Protein AF-A0A484ARV7-F1 (afdb_monomer)

Radius of gyration: 20.06 Å; Cα contacts (8 Å, |Δi|>4): 226; chains: 1; bounding box: 58×48×50 Å

pLDDT: mean 77.11, std 15.57, range [34.31, 97.0]

Organism: Drosophila navojoa (NCBI:txid7232)

Structure (mmCIF, N/CA/C/O backbone):
data_AF-A0A484ARV7-F1
#
_entry.id   AF-A0A484ARV7-F1
#
loop_
_atom_site.group_PDB
_atom_site.id
_atom_site.type_symbol
_atom_site.label_atom_id
_atom_site.label_alt_id
_atom_site.label_comp_id
_atom_site.label_asym_id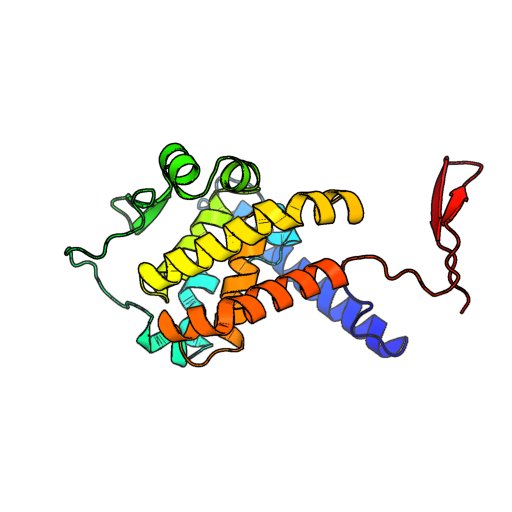
_atom_site.label_entity_id
_atom_site.label_seq_id
_atom_site.pdbx_PDB_ins_code
_atom_site.Cartn_x
_atom_site.Cartn_y
_atom_site.Cartn_z
_atom_site.occupancy
_atom_site.B_iso_or_equiv
_atom_site.auth_seq_id
_atom_site.auth_comp_id
_atom_site.auth_asym_id
_atom_site.auth_atom_id
_atom_site.pdbx_PDB_model_num
ATOM 1 N N . MET A 1 1 ? 8.409 -10.605 -11.005 1.00 37.97 1 MET A N 1
ATOM 2 C CA . MET A 1 1 ? 8.752 -12.048 -10.953 1.00 37.97 1 MET A CA 1
ATOM 3 C C . MET A 1 1 ? 9.536 -12.322 -9.673 1.00 37.97 1 MET A C 1
ATOM 5 O O . MET A 1 1 ? 10.511 -11.624 -9.448 1.00 37.97 1 MET A O 1
ATOM 9 N N . ARG A 1 2 ? 9.114 -13.257 -8.808 1.00 48.69 2 ARG A N 1
ATOM 10 C CA . ARG A 1 2 ? 9.789 -13.541 -7.522 1.00 48.69 2 ARG A CA 1
ATOM 11 C C . ARG A 1 2 ? 9.708 -15.024 -7.166 1.00 48.69 2 ARG A C 1
ATOM 13 O O . ARG A 1 2 ? 8.660 -15.509 -6.757 1.00 48.69 2 ARG A O 1
ATOM 20 N N . ILE A 1 3 ? 10.816 -15.727 -7.360 1.00 47.88 3 ILE A N 1
ATOM 21 C CA . ILE A 1 3 ? 10.940 -17.183 -7.155 1.00 47.88 3 ILE A CA 1
ATOM 22 C C . ILE A 1 3 ? 12.235 -17.494 -6.389 1.00 47.88 3 ILE A C 1
ATOM 24 O O . ILE A 1 3 ? 12.299 -18.462 -5.638 1.00 47.88 3 ILE A O 1
ATOM 28 N N . ALA A 1 4 ? 13.227 -16.605 -6.497 1.00 46.78 4 ALA A N 1
ATOM 29 C CA . ALA A 1 4 ? 14.557 -16.775 -5.932 1.00 46.78 4 ALA A CA 1
ATOM 30 C C . ALA A 1 4 ? 14.589 -16.833 -4.393 1.00 46.78 4 ALA A C 1
ATOM 32 O O . ALA A 1 4 ? 15.364 -17.601 -3.843 1.00 46.78 4 ALA A O 1
ATOM 33 N N . SER A 1 5 ? 13.711 -16.122 -3.672 1.00 48.81 5 SER A N 1
ATOM 34 C CA . SER A 1 5 ? 13.789 -16.063 -2.199 1.00 48.81 5 SER A CA 1
ATOM 35 C C . SER A 1 5 ? 13.291 -17.315 -1.461 1.00 48.81 5 SER A C 1
ATOM 37 O O . SER A 1 5 ? 13.345 -17.359 -0.236 1.00 48.81 5 SER A O 1
ATOM 39 N N . ARG A 1 6 ? 12.775 -18.329 -2.174 1.00 47.88 6 ARG A N 1
ATOM 40 C CA . ARG A 1 6 ? 12.249 -19.578 -1.581 1.00 47.88 6 ARG A CA 1
ATOM 41 C C . ARG A 1 6 ? 12.904 -20.852 -2.114 1.00 47.88 6 ARG A C 1
ATOM 43 O O . ARG A 1 6 ? 12.490 -21.945 -1.732 1.00 47.88 6 ARG A O 1
ATOM 50 N N . ALA A 1 7 ? 13.871 -20.729 -3.015 1.00 48.00 7 ALA A N 1
ATOM 51 C CA . ALA A 1 7 ? 14.441 -21.862 -3.720 1.00 48.00 7 ALA A CA 1
ATOM 52 C C . ALA A 1 7 ? 15.852 -22.160 -3.211 1.00 48.00 7 ALA A C 1
ATOM 54 O O . ALA A 1 7 ? 16.810 -21.517 -3.618 1.00 48.00 7 ALA A O 1
ATOM 55 N N . THR A 1 8 ? 15.974 -23.149 -2.330 1.00 55.53 8 THR A N 1
ATOM 56 C CA . THR A 1 8 ? 17.268 -23.663 -1.853 1.00 55.53 8 THR A CA 1
ATOM 57 C C . THR A 1 8 ? 17.805 -24.802 -2.732 1.00 55.53 8 THR A C 1
ATOM 59 O O . THR A 1 8 ? 18.940 -25.226 -2.561 1.00 55.53 8 THR A O 1
ATOM 62 N N . ASN A 1 9 ? 17.008 -25.305 -3.691 1.00 64.81 9 ASN A N 1
ATOM 63 C CA . ASN A 1 9 ? 17.401 -26.320 -4.681 1.00 64.81 9 ASN A CA 1
ATOM 64 C C . ASN A 1 9 ? 16.492 -26.310 -5.938 1.00 64.81 9 ASN A C 1
ATOM 66 O O . ASN A 1 9 ? 15.409 -25.721 -5.949 1.00 64.81 9 ASN A O 1
ATOM 70 N N . GLY A 1 10 ? 16.884 -27.010 -7.010 1.00 64.19 10 GLY A N 1
ATOM 71 C CA . GLY A 1 10 ? 16.139 -27.018 -8.284 1.00 64.19 10 GLY A CA 1
ATOM 72 C C . GLY A 1 10 ? 14.712 -27.595 -8.221 1.00 64.19 10 GLY A C 1
ATOM 73 O O . GLY A 1 10 ? 13.877 -27.298 -9.079 1.00 64.19 10 GLY A O 1
ATOM 74 N N . TYR A 1 11 ? 14.387 -28.408 -7.211 1.00 70.12 11 TYR A N 1
ATOM 75 C CA . TYR A 1 11 ? 13.025 -28.912 -6.992 1.00 70.12 11 TYR A CA 1
ATOM 76 C C . TYR A 1 11 ? 12.123 -27.854 -6.339 1.00 70.12 11 TYR A C 1
ATOM 78 O O . TYR A 1 11 ? 11.019 -27.592 -6.824 1.00 70.12 11 TYR A O 1
ATOM 86 N N . SER A 1 12 ? 12.612 -27.187 -5.290 1.00 68.62 12 SER A N 1
ATOM 87 C CA . SER A 1 12 ? 11.908 -26.080 -4.631 1.00 68.62 12 SER A CA 1
ATOM 88 C C . SER A 1 12 ? 11.697 -24.895 -5.575 1.00 68.62 12 SER A C 1
ATOM 90 O O . SER A 1 12 ? 10.601 -24.332 -5.587 1.00 68.62 12 SER A O 1
ATOM 92 N N . LEU A 1 13 ? 12.664 -24.598 -6.455 1.00 66.69 13 LEU A N 1
ATOM 93 C CA . LEU A 1 13 ? 12.510 -23.594 -7.514 1.00 66.69 13 LEU A CA 1
ATOM 94 C C . LEU A 1 13 ? 11.364 -23.942 -8.469 1.00 66.69 13 LEU A C 1
ATOM 96 O O . LEU A 1 13 ? 10.485 -23.115 -8.699 1.00 66.69 13 LEU A O 1
ATOM 100 N N . ARG A 1 14 ? 11.336 -25.175 -8.998 1.00 72.69 14 ARG A N 1
ATOM 101 C CA . ARG A 1 14 ? 10.280 -25.633 -9.918 1.00 72.69 14 ARG A CA 1
ATOM 102 C C . ARG A 1 14 ? 8.902 -25.620 -9.266 1.00 72.69 14 ARG A C 1
ATOM 104 O O . ARG A 1 14 ? 7.927 -25.214 -9.897 1.00 72.69 14 ARG A O 1
ATOM 111 N N . ARG A 1 15 ? 8.811 -26.004 -7.991 1.00 74.12 15 ARG A N 1
ATOM 112 C CA . ARG A 1 15 ? 7.551 -25.960 -7.240 1.00 74.12 15 ARG A CA 1
ATOM 113 C C . ARG A 1 15 ? 7.091 -24.526 -6.980 1.00 74.12 15 ARG A C 1
ATOM 115 O O . ARG A 1 15 ? 5.903 -24.237 -7.134 1.00 74.12 15 ARG A O 1
ATOM 122 N N . ALA A 1 16 ? 8.011 -23.627 -6.630 1.00 69.06 16 ALA A N 1
ATOM 123 C CA . ALA A 1 16 ? 7.724 -22.206 -6.459 1.00 69.06 16 ALA A CA 1
ATOM 124 C C . ALA A 1 16 ? 7.278 -21.556 -7.781 1.00 69.06 16 ALA A C 1
ATOM 126 O O . ALA A 1 16 ? 6.257 -20.871 -7.790 1.00 69.06 16 ALA A O 1
ATOM 127 N N . LEU A 1 17 ? 7.970 -21.850 -8.890 1.00 74.19 17 LEU A N 1
ATOM 128 C CA . LEU A 1 17 ? 7.589 -21.476 -10.258 1.00 74.19 17 LEU A CA 1
ATOM 129 C C . LEU A 1 17 ? 6.176 -21.938 -10.584 1.00 74.19 17 LEU A C 1
ATOM 131 O O . LEU A 1 17 ? 5.322 -21.113 -10.872 1.00 74.19 17 LEU A O 1
ATOM 135 N N . SER A 1 18 ? 5.910 -23.239 -10.467 1.00 78.38 18 SER A N 1
ATOM 136 C CA . SER A 1 18 ? 4.603 -23.824 -10.778 1.00 78.38 18 SER A CA 1
ATOM 137 C C . SER A 1 18 ? 3.478 -23.191 -9.954 1.00 78.38 18 SER A C 1
ATOM 139 O O . SER A 1 18 ? 2.449 -22.785 -10.496 1.00 78.38 18 SER A O 1
ATOM 141 N N . THR A 1 19 ? 3.700 -23.016 -8.647 1.00 78.69 19 THR A N 1
ATOM 142 C CA . THR A 1 19 ? 2.727 -22.374 -7.750 1.00 78.69 19 THR A CA 1
ATOM 143 C C . THR A 1 19 ? 2.478 -20.921 -8.154 1.00 78.69 19 THR A C 1
ATOM 145 O O . THR A 1 19 ? 1.336 -20.463 -8.145 1.00 78.69 19 THR A O 1
ATOM 148 N N . GLN A 1 20 ? 3.534 -20.189 -8.512 1.00 75.12 20 GLN A N 1
ATOM 149 C CA . GLN A 1 20 ? 3.428 -18.791 -8.910 1.00 75.12 20 GLN A CA 1
ATOM 150 C C . GLN A 1 20 ? 2.752 -18.638 -10.274 1.00 75.12 20 GLN A C 1
ATOM 152 O O . GLN A 1 20 ? 1.850 -17.815 -10.407 1.00 75.12 20 GLN A O 1
ATOM 157 N N . SER A 1 21 ? 3.129 -19.450 -11.262 1.00 77.62 21 SER A N 1
ATOM 158 C CA . SER A 1 21 ? 2.505 -19.471 -12.584 1.00 77.62 21 SER A CA 1
ATOM 159 C C . SER A 1 21 ? 1.014 -19.772 -12.474 1.00 77.62 21 SER A C 1
ATOM 161 O O . SER A 1 21 ? 0.218 -19.015 -13.019 1.00 77.62 21 SER A O 1
ATOM 163 N N . ARG A 1 22 ? 0.614 -20.788 -11.692 1.00 82.75 22 ARG A N 1
ATOM 164 C CA . ARG A 1 22 ? -0.809 -21.076 -11.434 1.00 82.75 22 ARG A CA 1
ATOM 165 C C . ARG A 1 22 ? -1.539 -19.875 -10.842 1.00 82.75 22 ARG A C 1
ATOM 167 O O . ARG A 1 22 ? -2.563 -19.475 -11.374 1.00 82.75 22 ARG A O 1
ATOM 174 N N . LYS A 1 23 ? -0.977 -19.233 -9.811 1.00 77.81 23 LYS A N 1
ATOM 175 C CA . LYS A 1 23 ? -1.583 -18.033 -9.205 1.00 77.81 23 LYS A CA 1
ATOM 176 C C . LYS A 1 23 ? -1.781 -16.893 -10.202 1.00 77.81 23 LYS A C 1
ATOM 178 O O . LYS A 1 23 ? -2.790 -16.195 -10.121 1.00 77.81 23 LYS A O 1
ATOM 183 N N . VAL A 1 24 ? -0.818 -16.676 -11.100 1.00 74.31 24 VAL A N 1
ATOM 184 C CA . VAL A 1 24 ? -0.915 -15.645 -12.141 1.00 74.31 24 VAL A CA 1
ATOM 185 C C . VAL A 1 24 ? -1.992 -16.021 -13.158 1.00 74.31 24 VAL A C 1
ATOM 187 O O . VAL A 1 24 ? -2.870 -15.201 -13.417 1.00 74.31 24 VAL A O 1
ATOM 190 N N . PHE A 1 25 ? -1.998 -17.256 -13.664 1.00 80.75 25 PHE A N 1
ATOM 191 C CA . PHE A 1 25 ? -3.016 -17.720 -14.612 1.00 80.75 25 PHE A CA 1
ATOM 192 C C . PHE A 1 25 ? -4.430 -17.697 -14.019 1.00 80.75 25 PHE A C 1
ATOM 194 O O . PHE A 1 25 ? -5.339 -17.191 -14.668 1.00 80.75 25 PHE A O 1
ATOM 201 N N . ASP A 1 26 ? -4.615 -18.116 -12.764 1.00 80.44 26 ASP A N 1
ATOM 202 C CA . ASP A 1 26 ? -5.908 -18.048 -12.065 1.00 80.44 26 ASP A CA 1
ATOM 203 C C . ASP A 1 26 ? -6.417 -16.609 -11.914 1.00 80.44 26 ASP A C 1
ATOM 205 O O . ASP A 1 26 ? -7.620 -16.362 -11.802 1.00 80.44 26 ASP A O 1
ATOM 209 N N . ARG A 1 27 ? -5.513 -15.628 -11.833 1.00 72.69 27 ARG A N 1
ATOM 210 C CA . ARG A 1 27 ? -5.891 -14.210 -11.802 1.00 72.69 27 ARG A CA 1
ATOM 211 C C . ARG A 1 27 ? -6.226 -13.687 -13.184 1.00 72.69 27 ARG A C 1
ATOM 213 O O . ARG A 1 27 ? -7.252 -13.034 -13.314 1.00 72.69 27 ARG A O 1
ATOM 220 N N . ILE A 1 28 ? -5.419 -14.015 -14.192 1.00 75.81 28 ILE A N 1
ATOM 221 C CA . ILE A 1 28 ? -5.708 -13.661 -15.586 1.00 75.81 28 ILE A CA 1
ATOM 222 C C . ILE A 1 28 ? -7.074 -14.227 -15.987 1.00 75.81 28 ILE A C 1
ATOM 224 O O . ILE A 1 28 ? -7.905 -13.478 -16.474 1.00 75.81 28 ILE A O 1
ATOM 228 N N . ALA A 1 29 ? -7.366 -15.495 -15.685 1.00 78.38 29 ALA A N 1
ATOM 229 C CA . ALA A 1 29 ? -8.662 -16.111 -15.974 1.00 78.38 29 ALA A CA 1
ATOM 230 C C . ALA A 1 29 ? -9.831 -15.403 -15.259 1.00 78.38 29 ALA A C 1
ATOM 232 O O . ALA A 1 29 ? -10.888 -15.167 -15.851 1.00 78.38 29 ALA A O 1
ATOM 233 N N . ARG A 1 30 ? -9.643 -15.008 -13.992 1.00 75.25 30 ARG A N 1
ATOM 234 C CA . ARG A 1 30 ? -10.637 -14.216 -13.245 1.00 75.25 30 ARG A CA 1
ATOM 235 C C . ARG A 1 30 ? -10.833 -12.807 -13.807 1.00 75.25 30 ARG A C 1
ATOM 237 O O . ARG A 1 30 ? -11.942 -12.298 -13.738 1.00 75.25 30 ARG A O 1
ATOM 244 N N . GLU A 1 31 ? -9.797 -12.182 -14.356 1.00 65.06 31 GLU A N 1
ATOM 245 C CA . GLU A 1 31 ? -9.944 -10.920 -15.089 1.00 65.06 31 GLU A CA 1
ATOM 246 C C . GLU A 1 31 ? -10.650 -11.125 -16.424 1.00 65.06 31 GLU A C 1
ATOM 248 O O . GLU A 1 31 ? -11.580 -10.393 -16.742 1.00 65.06 31 GLU A O 1
ATOM 253 N N . SER A 1 32 ? -10.262 -12.145 -17.191 1.00 69.88 32 SER A N 1
ATOM 254 C CA . SER A 1 32 ? -10.872 -12.451 -18.483 1.00 69.88 32 SER A CA 1
ATOM 255 C C . SER A 1 32 ? -12.367 -12.716 -18.352 1.00 69.88 32 SER A C 1
ATOM 257 O O . SER A 1 32 ? -13.136 -12.222 -19.162 1.00 69.88 32 SER A O 1
ATOM 259 N N . THR A 1 33 ? -12.812 -13.422 -17.312 1.00 69.94 33 THR A N 1
ATOM 260 C CA . THR A 1 33 ? -14.252 -13.632 -17.058 1.00 69.94 33 THR A CA 1
ATOM 261 C C . THR A 1 33 ? -14.997 -12.339 -16.721 1.00 69.94 33 THR A C 1
ATOM 263 O O . THR A 1 33 ? -16.150 -12.190 -17.114 1.00 69.94 33 THR A O 1
ATOM 266 N N . LYS A 1 34 ? -14.344 -11.376 -16.060 1.00 65.12 34 LYS A N 1
ATOM 267 C CA . LYS A 1 34 ? -14.926 -10.055 -15.776 1.00 65.12 34 LYS A CA 1
ATOM 268 C C . LYS A 1 34 ? -14.955 -9.139 -16.993 1.00 65.12 34 LYS A C 1
ATOM 270 O O . LYS A 1 34 ? -15.907 -8.396 -17.135 1.00 65.12 34 LYS A O 1
ATOM 275 N N . LEU A 1 35 ? -13.982 -9.237 -17.903 1.00 62.19 35 LEU A N 1
ATOM 276 C CA . LEU A 1 35 ? -14.028 -8.527 -19.191 1.00 62.19 35 LEU A CA 1
ATOM 277 C C . LEU A 1 35 ? -15.278 -8.874 -20.015 1.00 62.19 35 LEU A C 1
ATOM 279 O O . LEU A 1 35 ? -15.720 -8.061 -20.817 1.00 62.19 35 LEU A O 1
ATOM 283 N N . HIS A 1 36 ? -15.828 -10.075 -19.819 1.00 58.06 36 HIS A N 1
ATOM 284 C CA . HIS A 1 36 ? -17.044 -10.540 -20.487 1.00 58.06 36 HIS A CA 1
ATOM 285 C C . HIS A 1 36 ? -18.317 -10.286 -19.664 1.00 58.06 36 HIS A C 1
ATOM 287 O O . HIS A 1 36 ? -19.411 -10.592 -20.134 1.00 58.06 36 HIS A O 1
ATOM 293 N N . SER A 1 37 ? -18.205 -9.757 -18.440 1.00 54.91 37 SER A N 1
ATOM 294 C CA . SER A 1 37 ? -19.359 -9.367 -17.634 1.00 54.91 37 SER A CA 1
ATOM 295 C C . SER A 1 37 ? -19.589 -7.858 -17.748 1.00 54.91 37 SER A C 1
ATOM 297 O O . SER A 1 37 ? -18.655 -7.066 -17.712 1.00 54.91 37 SER A O 1
ATOM 299 N N . ASN A 1 38 ? -20.850 -7.433 -17.843 1.00 54.66 38 ASN A N 1
ATOM 300 C CA . ASN A 1 38 ? -21.244 -6.025 -18.031 1.00 54.66 38 ASN A CA 1
ATOM 301 C C . ASN A 1 38 ? -20.915 -5.094 -16.831 1.00 54.66 38 ASN A C 1
ATOM 303 O O . ASN A 1 38 ? -21.482 -4.009 -16.724 1.00 54.66 38 ASN A O 1
ATOM 307 N N . GLN A 1 39 ? -20.082 -5.527 -15.876 1.00 52.34 39 GLN A N 1
ATOM 308 C CA . GLN A 1 39 ? -19.779 -4.814 -14.627 1.00 52.34 39 GLN A CA 1
ATOM 309 C C . GLN A 1 39 ? -18.443 -4.068 -14.646 1.00 52.34 39 GLN A C 1
ATOM 311 O O . GLN A 1 39 ? -18.279 -3.104 -13.898 1.00 52.34 39 GLN A O 1
ATOM 316 N N . THR A 1 40 ? -17.487 -4.488 -15.472 1.00 50.91 40 THR A N 1
ATOM 317 C CA . THR A 1 40 ? -16.286 -3.702 -15.757 1.00 50.91 40 THR A CA 1
ATOM 318 C C . THR A 1 40 ? -16.414 -3.170 -17.176 1.00 50.91 40 THR A C 1
ATOM 320 O O . THR A 1 40 ? -16.939 -3.849 -18.048 1.00 50.91 40 THR A O 1
ATOM 323 N N . ASP A 1 41 ? -15.969 -1.942 -17.418 1.00 54.47 41 ASP A N 1
ATOM 324 C CA . ASP A 1 41 ? -16.046 -1.244 -18.713 1.00 54.47 41 ASP A CA 1
ATOM 325 C C . ASP A 1 41 ? -15.108 -1.869 -19.781 1.00 54.47 41 ASP A C 1
ATOM 327 O O . ASP A 1 41 ? -14.377 -1.177 -20.482 1.00 54.47 41 ASP A O 1
ATOM 331 N N . GLY A 1 42 ? -14.991 -3.203 -19.809 1.00 55.41 42 GLY A N 1
ATOM 332 C CA . GLY A 1 42 ? -14.112 -3.961 -20.699 1.00 55.41 42 GLY A CA 1
ATOM 333 C C . GLY A 1 42 ? -12.610 -3.725 -20.488 1.00 55.41 42 GLY A C 1
ATOM 334 O O . GLY A 1 42 ? -11.812 -4.101 -21.344 1.00 55.41 42 GLY A O 1
ATOM 335 N N . LYS A 1 43 ? -12.188 -3.098 -19.378 1.00 60.47 43 LYS A N 1
ATOM 336 C CA . LYS A 1 43 ? -10.776 -2.767 -19.106 1.00 60.47 43 LYS A CA 1
ATOM 337 C C . LYS A 1 43 ? -10.115 -3.731 -18.123 1.00 60.47 43 LYS A C 1
ATOM 339 O O . LYS A 1 43 ? -10.613 -3.962 -17.026 1.00 60.47 43 LYS A O 1
ATOM 344 N N . PHE A 1 44 ? -8.951 -4.238 -18.522 1.00 66.69 44 PHE A N 1
ATOM 345 C CA . PHE A 1 44 ? -8.101 -5.135 -17.739 1.00 66.69 44 PHE A CA 1
ATOM 346 C C . PHE A 1 44 ? -7.162 -4.324 -16.830 1.00 66.69 44 PHE A C 1
ATOM 348 O O . PHE A 1 44 ? -6.389 -3.497 -17.323 1.00 66.69 44 PHE A O 1
ATOM 355 N N . ASP A 1 45 ? -7.202 -4.545 -15.511 1.00 68.69 45 ASP A N 1
ATOM 356 C CA . ASP A 1 45 ? -6.359 -3.803 -14.560 1.00 68.69 45 ASP A CA 1
ATOM 357 C C . ASP A 1 45 ? -4.975 -4.465 -14.418 1.00 68.69 45 ASP A C 1
ATOM 359 O O . ASP A 1 45 ? -4.698 -5.238 -13.495 1.00 68.69 45 ASP A O 1
ATOM 363 N N . ILE A 1 46 ? -4.082 -4.159 -15.367 1.00 71.81 46 ILE A N 1
ATOM 364 C CA . ILE A 1 46 ? -2.704 -4.682 -15.395 1.00 71.81 46 ILE A CA 1
ATOM 365 C C . ILE A 1 46 ? -1.949 -4.313 -14.108 1.00 71.81 46 ILE A C 1
ATOM 367 O O . ILE A 1 46 ? -1.214 -5.141 -13.562 1.00 71.81 46 ILE A O 1
ATOM 371 N N . VAL A 1 47 ? -2.147 -3.090 -13.603 1.00 70.69 47 VAL A N 1
ATOM 372 C CA . VAL A 1 47 ? -1.459 -2.569 -12.411 1.00 70.69 47 VAL A CA 1
ATOM 373 C C . VAL A 1 47 ? -1.796 -3.428 -11.195 1.00 70.69 47 VAL A C 1
ATOM 375 O O . VAL A 1 47 ? -0.896 -3.874 -10.481 1.00 70.69 47 VAL A O 1
ATOM 378 N N . ARG A 1 48 ? -3.078 -3.762 -11.008 1.00 76.62 48 ARG A N 1
ATOM 379 C CA . ARG A 1 48 ? -3.541 -4.668 -9.946 1.00 76.62 48 ARG A CA 1
ATOM 380 C C . ARG A 1 48 ? -2.871 -6.038 -10.002 1.00 76.62 48 ARG A C 1
ATOM 382 O O . ARG A 1 48 ? -2.440 -6.553 -8.967 1.00 76.62 48 ARG A O 1
ATOM 389 N N . ILE A 1 49 ? -2.769 -6.624 -11.196 1.00 73.62 49 ILE A N 1
ATOM 390 C CA . ILE A 1 49 ? -2.184 -7.959 -11.384 1.00 73.62 49 ILE A CA 1
ATOM 391 C C . ILE A 1 49 ? -0.694 -7.957 -11.061 1.00 73.62 49 ILE A C 1
ATOM 393 O O . ILE A 1 49 ? -0.239 -8.832 -10.321 1.00 73.62 49 ILE A O 1
ATOM 397 N N . ILE A 1 50 ? 0.048 -6.976 -11.580 1.00 72.56 50 ILE A N 1
ATOM 398 C CA . ILE A 1 50 ? 1.492 -6.845 -11.343 1.00 72.56 50 ILE A CA 1
ATOM 399 C C . ILE A 1 50 ? 1.778 -6.624 -9.853 1.00 72.56 50 ILE A C 1
ATOM 401 O O . ILE A 1 50 ? 2.710 -7.216 -9.305 1.00 72.56 50 ILE A O 1
ATOM 405 N N . ASN A 1 51 ? 0.949 -5.821 -9.186 1.00 77.19 51 ASN A N 1
ATOM 406 C CA . ASN A 1 51 ? 1.148 -5.432 -7.791 1.00 77.19 51 ASN A CA 1
ATOM 407 C C . ASN A 1 51 ? 0.630 -6.459 -6.768 1.00 77.19 51 ASN A C 1
ATOM 409 O O . ASN A 1 51 ? 0.823 -6.283 -5.561 1.00 77.19 51 ASN A O 1
ATOM 413 N N . ASP A 1 52 ? 0.025 -7.557 -7.230 1.00 79.06 52 ASP A N 1
ATOM 414 C CA . ASP A 1 52 ? -0.668 -8.550 -6.406 1.00 79.06 52 ASP A CA 1
ATOM 415 C C . ASP A 1 52 ? -1.782 -7.961 -5.513 1.00 79.06 52 ASP A C 1
ATOM 417 O O . ASP A 1 52 ? -2.052 -8.501 -4.432 1.00 79.06 52 ASP A O 1
ATOM 421 N N . ILE A 1 53 ? -2.424 -6.870 -5.942 1.00 82.44 53 ILE A N 1
ATOM 422 C CA . ILE A 1 53 ? -3.510 -6.230 -5.187 1.00 82.44 53 ILE A CA 1
ATOM 423 C C . ILE A 1 53 ? -4.798 -7.059 -5.382 1.00 82.44 53 ILE A C 1
ATOM 425 O O . ILE A 1 53 ? -5.174 -7.366 -6.515 1.00 82.44 53 ILE A O 1
ATOM 429 N N . PRO A 1 54 ? -5.474 -7.499 -4.307 1.00 81.19 54 PRO A N 1
ATOM 430 C CA . PRO A 1 54 ? -6.726 -8.234 -4.406 1.00 81.19 54 PRO A CA 1
ATOM 431 C C . PRO A 1 54 ? -7.882 -7.295 -4.769 1.00 81.19 54 PRO A C 1
ATOM 433 O O . PRO A 1 54 ? -7.833 -6.093 -4.535 1.00 81.19 54 PRO A O 1
ATOM 436 N N . TYR A 1 55 ? -8.950 -7.858 -5.331 1.00 80.38 55 TYR A N 1
ATOM 437 C CA . TYR A 1 55 ? -10.153 -7.095 -5.665 1.00 80.38 55 TYR A CA 1
ATOM 438 C C . TYR A 1 55 ? -10.882 -6.600 -4.422 1.00 80.38 55 TYR A C 1
ATOM 440 O O . TYR A 1 55 ? -10.801 -7.237 -3.367 1.00 80.38 55 TYR A O 1
ATOM 448 N N . LYS A 1 56 ? -11.686 -5.547 -4.607 1.00 81.69 56 LYS A N 1
ATOM 449 C CA . LYS A 1 56 ? -12.599 -4.991 -3.605 1.00 81.69 56 LYS A CA 1
ATOM 450 C C . LYS A 1 56 ? -13.270 -6.049 -2.732 1.00 81.69 56 LYS A C 1
ATOM 452 O O . LYS A 1 56 ? -13.096 -6.023 -1.523 1.00 81.69 56 LYS A O 1
ATOM 457 N N . GLU A 1 57 ? -13.928 -7.046 -3.320 1.00 80.62 57 GLU A N 1
ATOM 458 C CA . GLU A 1 57 ? -14.679 -8.029 -2.520 1.00 80.62 57 GLU A CA 1
ATOM 459 C C . GLU A 1 57 ? -13.811 -8.893 -1.605 1.00 80.62 57 GLU A C 1
ATOM 461 O O . GLU A 1 57 ? -14.229 -9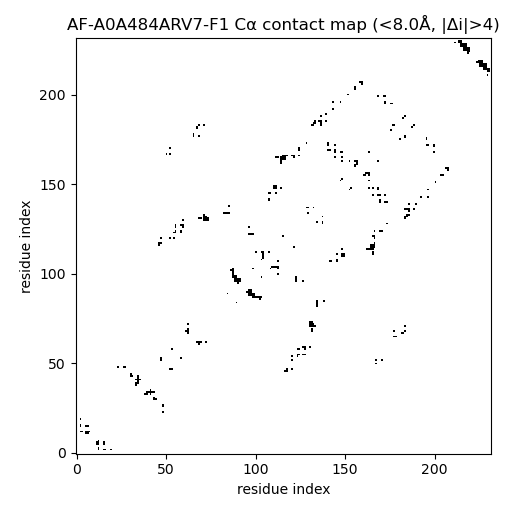.276 -0.511 1.00 80.62 57 GLU A O 1
ATOM 466 N N . ALA A 1 58 ? -12.579 -9.175 -2.030 1.00 81.50 58 ALA A N 1
ATOM 467 C CA . ALA A 1 58 ? -11.609 -9.885 -1.211 1.00 81.50 58 ALA A CA 1
ATOM 468 C C . ALA A 1 58 ? -11.051 -8.981 -0.099 1.00 81.50 58 ALA A C 1
ATOM 470 O O . ALA A 1 58 ? -10.910 -9.454 1.026 1.00 81.50 58 ALA A O 1
ATOM 471 N N . LEU A 1 59 ? -10.808 -7.693 -0.378 1.00 83.00 59 LEU A N 1
ATOM 472 C CA . LEU A 1 59 ? -10.423 -6.694 0.631 1.00 83.00 59 LEU A CA 1
ATOM 473 C C . LEU A 1 59 ? -11.526 -6.520 1.687 1.00 83.00 59 LEU A C 1
ATOM 475 O O . LEU A 1 59 ? -11.268 -6.612 2.886 1.00 83.00 59 LEU A O 1
ATOM 479 N N . LEU A 1 60 ? -12.780 -6.379 1.260 1.00 82.69 60 LEU A N 1
ATOM 480 C CA . LEU A 1 60 ? -13.939 -6.250 2.148 1.00 82.69 60 LEU A CA 1
ATOM 481 C C . LEU A 1 60 ? -14.294 -7.546 2.895 1.00 82.69 60 LEU A C 1
ATOM 483 O O . LEU A 1 60 ? -15.015 -7.507 3.890 1.00 82.69 60 LEU A O 1
ATOM 487 N N . SER A 1 61 ? -13.765 -8.691 2.457 1.00 82.12 61 SER A N 1
ATOM 488 C CA . SER A 1 61 ? -13.951 -9.995 3.106 1.00 82.12 61 SER A CA 1
ATOM 489 C C . SER A 1 61 ? -12.770 -10.433 3.983 1.00 82.12 61 SER A C 1
ATOM 491 O O . SER A 1 61 ? -12.781 -11.563 4.469 1.00 82.12 61 SER A O 1
ATOM 493 N N . LEU A 1 62 ? -11.757 -9.587 4.218 1.00 82.38 62 LEU A N 1
ATOM 494 C CA . LEU A 1 62 ? -10.579 -9.946 5.027 1.00 82.38 62 LEU A CA 1
ATOM 495 C C . LEU A 1 62 ? -10.926 -10.359 6.464 1.00 82.38 62 LEU A C 1
ATOM 497 O O . LEU A 1 62 ? -10.278 -11.257 6.997 1.00 82.38 62 LEU A O 1
ATOM 501 N N . HIS A 1 63 ? -11.979 -9.796 7.060 1.00 77.94 63 HIS A N 1
ATOM 502 C CA . HIS A 1 63 ? -12.476 -10.205 8.382 1.00 77.94 63 HIS A CA 1
ATOM 503 C C . HIS A 1 63 ? -12.888 -11.684 8.468 1.00 77.94 63 HIS A C 1
ATOM 505 O O . HIS A 1 63 ? -12.846 -12.266 9.546 1.00 77.94 63 HIS A O 1
ATOM 511 N N . LYS A 1 64 ? -13.247 -12.323 7.343 1.00 82.00 64 LYS A N 1
ATOM 512 C CA . LYS A 1 64 ? -13.560 -13.764 7.306 1.00 82.00 64 LYS A CA 1
ATOM 513 C C . LYS A 1 64 ? -12.325 -14.632 7.547 1.00 82.00 64 LYS A C 1
ATOM 515 O O . LYS A 1 64 ? -12.455 -15.779 7.953 1.00 82.00 64 LYS A O 1
ATOM 520 N N . VAL A 1 65 ? -11.140 -14.097 7.253 1.00 79.94 65 VAL A N 1
ATOM 521 C CA . VAL A 1 65 ? -9.849 -14.779 7.416 1.00 79.94 65 VAL A CA 1
ATOM 522 C C . VAL A 1 65 ? -9.159 -14.330 8.702 1.00 79.94 65 VAL A C 1
ATOM 524 O O . VAL A 1 65 ? -8.519 -15.130 9.376 1.00 79.94 65 VAL A O 1
ATOM 527 N N . HIS A 1 66 ? -9.295 -13.051 9.045 1.00 79.69 66 HIS A N 1
ATOM 528 C CA . HIS A 1 66 ? -8.636 -12.420 10.178 1.00 79.69 66 HIS A CA 1
ATOM 529 C C . HIS A 1 66 ? -9.684 -11.981 11.201 1.00 79.69 66 HIS A C 1
ATOM 531 O O . HIS A 1 66 ? -10.239 -10.887 11.105 1.00 79.69 66 HIS A O 1
ATOM 537 N N . SER A 1 67 ? -9.952 -12.844 12.185 1.00 76.00 67 SER A N 1
ATOM 538 C CA . SER A 1 67 ? -11.009 -12.637 13.184 1.00 76.00 67 SER A CA 1
ATOM 539 C C . SER A 1 67 ? -10.834 -11.355 13.999 1.00 76.00 67 SER A C 1
ATOM 541 O O . SER A 1 67 ? -11.821 -10.703 14.300 1.00 76.00 67 SER A O 1
ATOM 543 N N . HIS A 1 68 ? -9.605 -10.919 14.285 1.00 77.25 68 HIS A N 1
ATOM 544 C CA . HIS A 1 68 ? -9.354 -9.663 15.007 1.00 77.25 68 HIS A CA 1
ATOM 545 C C . HIS A 1 68 ? -9.879 -8.417 14.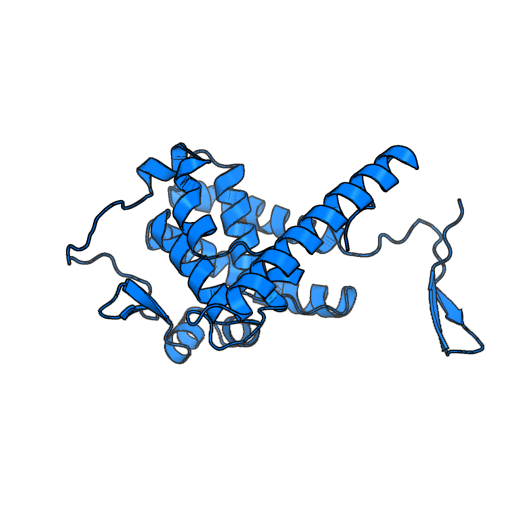265 1.00 77.25 68 HIS A C 1
ATOM 547 O O . HIS A 1 68 ? -10.150 -7.392 14.891 1.00 77.25 68 HIS A O 1
ATOM 553 N N . LEU A 1 69 ? -10.083 -8.501 12.943 1.00 75.88 69 LEU A N 1
ATOM 554 C CA . LEU A 1 69 ? -10.683 -7.421 12.161 1.00 75.88 69 LEU A CA 1
ATOM 555 C C . LEU A 1 69 ? -12.194 -7.307 12.363 1.00 75.88 69 LEU A C 1
ATOM 557 O O . LEU A 1 69 ? -12.753 -6.293 11.963 1.00 75.88 69 LEU A O 1
ATOM 561 N N . SER A 1 70 ? -12.882 -8.290 12.960 1.00 68.12 70 SER A N 1
ATOM 562 C CA . SER A 1 70 ? -14.329 -8.184 13.203 1.00 68.12 70 SER A CA 1
ATOM 563 C C . SER A 1 70 ? -14.671 -7.037 14.151 1.00 68.12 70 SER A C 1
ATOM 565 O O . SER A 1 70 ? -15.723 -6.428 14.007 1.00 68.12 70 SER A O 1
ATOM 567 N N . ASN A 1 71 ? -13.759 -6.716 15.074 1.00 61.66 71 ASN A N 1
ATOM 568 C CA . ASN A 1 71 ? -13.933 -5.647 16.057 1.00 61.66 71 ASN A CA 1
ATOM 569 C C . ASN A 1 71 ? -13.759 -4.249 15.440 1.00 61.66 71 ASN A C 1
ATOM 571 O O . ASN A 1 71 ? -14.338 -3.288 15.934 1.00 61.66 71 ASN A O 1
ATOM 575 N N . GLY A 1 72 ? -12.966 -4.140 14.367 1.00 56.75 72 GLY A N 1
ATOM 576 C CA . GLY A 1 72 ? -12.801 -2.914 13.577 1.00 56.75 72 GLY A CA 1
ATOM 577 C C . GLY A 1 72 ? -13.713 -2.848 12.350 1.00 56.75 72 GLY A C 1
ATOM 578 O O . GLY A 1 72 ? -13.953 -1.768 11.821 1.00 56.75 72 GLY A O 1
ATOM 579 N N . SER A 1 73 ? -14.241 -3.995 11.906 1.00 56.47 73 SER A N 1
ATOM 580 C CA . SER A 1 73 ? -15.235 -4.104 10.845 1.00 56.47 73 SER A CA 1
ATOM 581 C C . SER A 1 73 ? -16.505 -3.435 11.331 1.00 56.47 73 SER A C 1
ATOM 583 O O . SER A 1 73 ? -17.323 -4.058 12.007 1.00 56.47 73 SER A O 1
ATOM 585 N N . THR A 1 74 ? -16.701 -2.184 10.931 1.00 53.62 74 THR A N 1
ATOM 586 C CA . THR A 1 74 ? -17.979 -1.479 11.034 1.00 53.62 74 THR A CA 1
ATOM 587 C C . THR A 1 74 ? -18.991 -2.162 10.104 1.00 53.62 74 THR A C 1
ATOM 589 O O . THR A 1 74 ? -19.367 -1.698 9.026 1.00 53.62 74 THR A O 1
ATOM 592 N N . ALA A 1 75 ? -19.411 -3.367 10.486 1.00 45.16 75 ALA A N 1
ATOM 593 C CA . ALA A 1 75 ? -20.561 -4.026 9.915 1.00 45.16 75 ALA A CA 1
ATOM 594 C C . ALA A 1 75 ? -21.777 -3.196 10.339 1.00 45.16 75 ALA A C 1
ATOM 596 O O . ALA A 1 75 ? -22.206 -3.255 11.483 1.00 45.16 75 ALA A O 1
ATOM 597 N N . SER A 1 76 ? -22.311 -2.427 9.387 1.00 40.56 76 SER A N 1
ATOM 598 C CA . SER A 1 76 ? -23.549 -1.649 9.498 1.00 40.56 76 SER A CA 1
ATOM 599 C C . SER A 1 76 ? -23.445 -0.276 10.179 1.00 40.56 76 SER A C 1
ATOM 601 O O . SER A 1 76 ? -23.897 -0.078 11.302 1.00 40.56 76 SER A O 1
ATOM 603 N N . SER A 1 77 ? -23.029 0.733 9.413 1.00 38.38 77 SER A N 1
ATOM 604 C CA . SER A 1 77 ? -23.506 2.108 9.617 1.00 38.38 77 SER A CA 1
ATOM 605 C C . SER A 1 77 ? -23.786 2.795 8.280 1.00 38.38 77 SER A C 1
ATOM 607 O O . SER A 1 77 ? -23.184 3.791 7.896 1.00 38.38 77 SER A O 1
ATOM 609 N N . VAL A 1 78 ? -24.865 2.340 7.639 1.00 42.41 78 VAL A N 1
ATOM 610 C CA . VAL A 1 78 ? -25.890 3.290 7.178 1.00 42.41 78 VAL A CA 1
ATOM 611 C C . VAL A 1 78 ? -26.478 3.950 8.431 1.00 42.41 78 VAL A C 1
ATOM 613 O O . VAL A 1 78 ? -27.578 3.619 8.850 1.00 42.41 78 VAL A O 1
ATOM 616 N N . LYS A 1 79 ? -25.700 4.801 9.104 1.00 35.84 79 LYS A N 1
ATOM 617 C CA . LYS A 1 79 ? -26.152 5.751 10.124 1.00 35.84 79 LYS A CA 1
ATOM 618 C C . LYS A 1 79 ? -25.152 6.895 10.143 1.00 35.84 79 LYS A C 1
ATOM 620 O O . LYS A 1 79 ? -24.040 6.766 10.640 1.00 35.84 79 LYS A O 1
ATOM 625 N N . SER A 1 80 ? -25.579 7.995 9.540 1.00 45.69 80 SER A N 1
ATOM 626 C CA . SER A 1 80 ? -25.068 9.337 9.763 1.00 45.69 80 SER A CA 1
ATOM 627 C C . SER A 1 80 ? -24.710 9.562 11.234 1.00 45.69 80 SER A C 1
ATOM 629 O O . SER A 1 80 ? -25.583 9.416 12.084 1.00 45.69 80 SER A O 1
ATOM 631 N N . ALA A 1 81 ? -23.459 9.931 11.507 1.00 34.31 81 ALA A N 1
ATOM 632 C CA . ALA A 1 81 ? -23.057 10.963 12.468 1.00 34.31 81 ALA A CA 1
ATOM 633 C C . ALA A 1 81 ? -21.524 10.952 12.619 1.00 34.31 81 ALA A C 1
ATOM 635 O O . ALA A 1 81 ? -20.968 10.082 13.275 1.00 34.31 81 ALA A O 1
ATOM 636 N N . VAL A 1 82 ? -20.857 11.946 12.023 1.00 37.62 82 VAL A N 1
ATOM 637 C CA . VAL A 1 82 ? -19.621 12.555 12.561 1.00 37.62 82 VAL A CA 1
ATOM 638 C C . VAL A 1 82 ? -18.454 11.590 12.866 1.00 37.62 82 VAL A C 1
ATOM 640 O O . VAL A 1 82 ? -17.740 11.751 13.848 1.00 37.62 82 VAL A O 1
ATOM 643 N N . GLY A 1 83 ? -18.205 10.606 12.003 1.00 42.56 83 GLY A N 1
ATOM 644 C CA . GLY A 1 83 ? -16.839 10.121 11.780 1.00 42.56 83 GLY A CA 1
ATOM 645 C C . GLY A 1 83 ? -16.244 11.006 10.697 1.00 42.56 83 GLY A C 1
ATOM 646 O O . GLY A 1 83 ? -16.802 11.065 9.597 1.00 42.56 83 GLY A O 1
ATOM 647 N N . VAL A 1 84 ? -15.223 11.801 11.018 1.00 48.06 84 VAL A N 1
ATOM 648 C CA . VAL A 1 84 ? -14.570 12.680 10.043 1.00 48.06 84 VAL A CA 1
ATOM 649 C C . VAL A 1 84 ? -13.781 11.783 9.099 1.00 48.06 84 VAL A C 1
ATOM 651 O O . VAL A 1 84 ? -12.577 11.595 9.259 1.00 48.06 84 VAL A O 1
ATOM 654 N N . LEU A 1 85 ? -14.473 11.248 8.089 1.00 56.12 85 LEU A N 1
ATOM 655 C CA . LEU A 1 85 ? -13.816 10.725 6.905 1.00 56.12 85 LEU A CA 1
ATOM 656 C C . LEU A 1 85 ? -12.800 11.779 6.456 1.00 56.12 85 LEU A C 1
ATOM 658 O O . LEU A 1 85 ? -13.117 12.979 6.489 1.00 56.12 85 LEU A O 1
ATOM 662 N N . PRO A 1 86 ? -11.593 11.370 6.033 1.00 64.00 86 PRO A N 1
ATOM 663 C CA . PRO A 1 86 ? -10.636 12.313 5.487 1.00 64.00 86 PRO A CA 1
ATOM 664 C C . PRO A 1 86 ? -11.347 13.174 4.441 1.00 64.00 86 PRO A C 1
ATOM 666 O O . PRO A 1 86 ? -12.062 12.635 3.601 1.00 64.00 86 PRO A O 1
ATOM 669 N N . GLN A 1 87 ? -11.220 14.501 4.514 1.00 68.50 87 GLN A N 1
ATOM 670 C CA . GLN A 1 87 ? -12.109 15.426 3.782 1.00 68.50 87 GLN A CA 1
ATOM 671 C C . GLN A 1 87 ? -12.135 15.191 2.257 1.00 68.50 87 GLN A C 1
ATOM 673 O O . GLN A 1 87 ? -13.074 15.617 1.584 1.00 68.50 87 GLN A O 1
ATOM 678 N N . PHE A 1 88 ? -11.120 14.506 1.717 1.00 72.62 88 PHE A N 1
ATOM 679 C CA . PHE A 1 88 ? -11.029 14.080 0.321 1.00 72.62 88 PHE A CA 1
ATOM 680 C C . PHE A 1 88 ? -11.882 12.849 -0.035 1.00 72.62 88 PHE A C 1
ATOM 682 O O . PHE A 1 88 ? -11.939 12.478 -1.205 1.00 72.62 88 PHE A O 1
ATOM 689 N N . VAL A 1 89 ? -12.541 12.198 0.921 1.00 77.62 89 VAL A N 1
ATOM 690 C CA . VAL A 1 89 ? -13.372 11.008 0.715 1.00 77.62 89 VAL A CA 1
ATOM 691 C C . VAL A 1 89 ? -14.847 11.384 0.789 1.00 77.62 89 VAL A C 1
ATOM 693 O O . VAL A 1 89 ? -15.308 11.992 1.752 1.00 77.62 89 VAL A O 1
ATOM 696 N N . ARG A 1 90 ? -15.619 10.999 -0.228 1.00 71.19 90 ARG A N 1
ATOM 697 C CA . ARG A 1 90 ? -17.078 11.163 -0.259 1.00 71.19 90 ARG A CA 1
ATOM 698 C C . ARG A 1 90 ? -17.740 9.852 -0.658 1.00 71.19 90 ARG A C 1
ATOM 700 O O . ARG A 1 90 ? -17.335 9.234 -1.638 1.00 71.19 90 ARG A O 1
ATOM 707 N N . HIS A 1 91 ? -18.795 9.449 0.041 1.00 65.44 91 HIS A N 1
ATOM 708 C CA . HIS A 1 91 ? -19.630 8.335 -0.410 1.00 65.44 91 HIS A CA 1
ATOM 709 C C . HIS A 1 91 ? -20.646 8.819 -1.446 1.00 65.44 91 HIS A C 1
ATOM 711 O O . HIS A 1 91 ? -21.310 9.837 -1.249 1.00 65.44 91 HIS A O 1
ATOM 717 N N . LYS A 1 92 ? -20.796 8.085 -2.552 1.00 53.66 92 LYS A N 1
ATOM 718 C CA . LYS A 1 92 ? -21.974 8.231 -3.414 1.00 53.66 92 LYS A CA 1
ATOM 719 C C . LYS A 1 92 ? -23.187 7.544 -2.786 1.00 53.66 92 LYS A C 1
ATOM 721 O O . LYS A 1 92 ? -23.056 6.524 -2.107 1.00 53.66 92 LYS A O 1
ATOM 726 N N . VAL A 1 93 ? -24.374 8.041 -3.133 1.00 47.12 93 VAL A N 1
ATOM 727 C CA . VAL A 1 93 ? -25.628 7.282 -3.035 1.00 47.12 93 VAL A CA 1
ATOM 728 C C . VAL A 1 93 ? -25.444 6.004 -3.865 1.00 47.12 93 VAL A C 1
ATOM 730 O O . VAL A 1 93 ? -25.230 6.085 -5.072 1.00 47.12 93 VAL A O 1
ATOM 733 N N . GLY A 1 94 ? -25.389 4.844 -3.203 1.00 54.12 94 GLY A N 1
ATOM 734 C CA . GLY A 1 94 ? -25.018 3.554 -3.809 1.00 54.12 94 GLY A CA 1
ATOM 735 C C . GLY A 1 94 ? -23.761 2.884 -3.228 1.00 54.12 94 GLY A C 1
ATOM 736 O O . GLY A 1 94 ? -23.387 1.811 -3.685 1.00 54.12 94 GLY A O 1
ATOM 737 N N . GLY A 1 95 ? -23.098 3.481 -2.228 1.00 60.97 95 GLY A N 1
ATOM 738 C CA . GLY A 1 95 ? -22.017 2.823 -1.471 1.00 60.97 95 GLY A CA 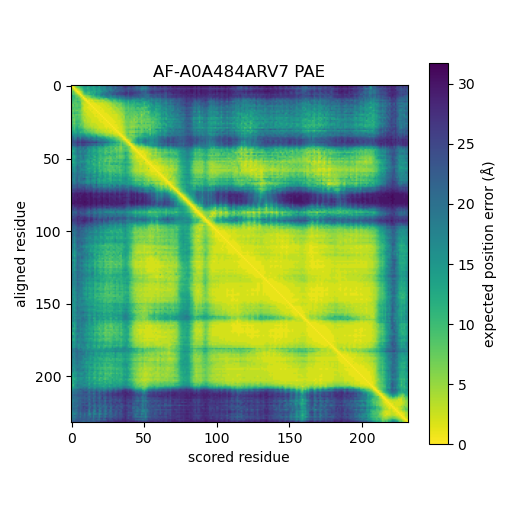1
ATOM 739 C C . GLY A 1 95 ? -20.640 2.830 -2.147 1.00 60.97 95 GLY A C 1
ATOM 740 O O . GLY A 1 95 ? -19.694 2.245 -1.627 1.00 60.97 95 GLY A O 1
ATOM 741 N N . GLN A 1 96 ? -20.492 3.510 -3.287 1.00 65.12 96 GLN A N 1
ATOM 742 C CA . GLN A 1 96 ? -19.201 3.654 -3.959 1.00 65.12 96 GLN A CA 1
ATOM 743 C C . GLN A 1 96 ? -18.418 4.846 -3.390 1.00 65.12 96 GLN A C 1
ATOM 745 O O . GLN A 1 96 ? -18.922 5.973 -3.348 1.00 65.12 96 GLN A O 1
ATOM 750 N N . LEU A 1 97 ? -17.178 4.589 -2.971 1.00 75.88 97 LEU A N 1
ATOM 751 C CA . LEU A 1 97 ? -16.234 5.596 -2.497 1.00 75.88 97 LEU A CA 1
ATOM 752 C C . LEU A 1 97 ? -15.792 6.496 -3.664 1.00 75.88 97 LEU A C 1
ATOM 754 O O . LEU A 1 97 ? -15.423 6.006 -4.732 1.00 75.88 97 LEU A O 1
ATOM 758 N N . ARG A 1 98 ? -15.823 7.816 -3.472 1.00 77.38 98 ARG A N 1
ATOM 759 C CA . ARG A 1 98 ? -15.226 8.805 -4.374 1.00 77.38 98 ARG A CA 1
ATOM 760 C C . ARG A 1 98 ? -14.110 9.550 -3.664 1.00 77.38 98 ARG A C 1
ATOM 762 O O . ARG A 1 98 ? -14.288 10.018 -2.544 1.00 77.38 98 ARG A O 1
ATOM 769 N N . VAL A 1 99 ? -12.998 9.711 -4.371 1.00 83.38 99 VAL A N 1
ATOM 770 C CA . VAL A 1 99 ? -11.833 10.463 -3.911 1.00 83.38 99 VAL A CA 1
ATOM 771 C C . VAL A 1 99 ? -11.773 11.787 -4.670 1.00 83.38 99 VAL A C 1
ATOM 773 O O . VAL A 1 99 ? -11.799 11.802 -5.900 1.00 83.38 99 VAL A O 1
ATOM 776 N N . ASN A 1 100 ? -11.722 12.900 -3.943 1.00 85.94 100 ASN A N 1
ATOM 777 C CA . ASN A 1 100 ? -11.431 14.217 -4.492 1.00 85.94 100 ASN A CA 1
ATOM 778 C C . ASN A 1 100 ? -9.911 14.375 -4.599 1.00 85.94 100 ASN A C 1
ATOM 780 O O . ASN A 1 100 ? -9.221 14.484 -3.587 1.00 85.94 100 ASN A O 1
ATOM 784 N N . ILE A 1 101 ? -9.406 14.369 -5.830 1.00 86.31 101 ILE A N 1
ATOM 785 C CA . ILE A 1 101 ? -7.972 14.376 -6.122 1.00 86.31 101 ILE A CA 1
ATOM 786 C C . ILE A 1 101 ? -7.303 15.684 -5.683 1.00 86.31 101 ILE A C 1
ATOM 788 O O . ILE A 1 101 ? -6.203 15.641 -5.137 1.00 86.31 101 ILE A O 1
ATOM 792 N N . ASP A 1 102 ? -7.975 16.826 -5.831 1.00 85.81 102 ASP A N 1
ATOM 793 C CA . ASP A 1 102 ? -7.419 18.131 -5.453 1.00 85.81 102 ASP A CA 1
ATOM 794 C C . ASP A 1 102 ? -7.258 18.238 -3.932 1.00 85.81 102 ASP A C 1
ATOM 796 O O . ASP A 1 102 ? -6.218 18.652 -3.417 1.00 85.81 102 ASP A O 1
ATOM 800 N N . GLN A 1 103 ? -8.269 17.780 -3.189 1.00 86.81 103 GLN A N 1
ATOM 801 C CA . GLN A 1 103 ? -8.201 17.720 -1.727 1.00 86.81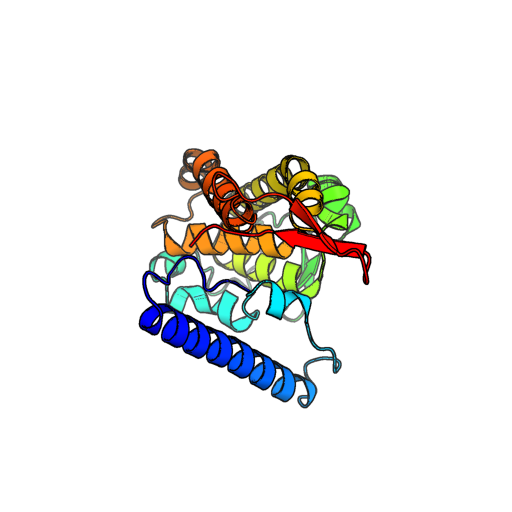 103 GLN A CA 1
ATOM 802 C C . GLN A 1 103 ? -7.182 16.679 -1.248 1.00 86.81 103 GLN A C 1
ATOM 804 O O . GLN A 1 103 ? -6.478 16.918 -0.268 1.00 86.81 103 GLN A O 1
ATOM 809 N N . LEU A 1 104 ? -7.068 15.545 -1.947 1.00 87.06 104 LEU A N 1
ATOM 810 C CA . LEU A 1 104 ? -6.061 14.527 -1.658 1.00 87.06 104 LEU A CA 1
ATOM 811 C C . LEU A 1 104 ? -4.647 15.096 -1.830 1.00 87.06 104 LEU A C 1
ATOM 813 O O . LEU A 1 104 ? -3.811 14.917 -0.948 1.00 87.06 104 LEU A O 1
ATOM 817 N N . ALA A 1 105 ? -4.395 15.828 -2.918 1.00 88.81 105 ALA A N 1
ATOM 818 C CA . ALA A 1 105 ? -3.117 16.488 -3.170 1.00 88.81 105 ALA A CA 1
ATOM 819 C C . ALA A 1 105 ? -2.811 17.552 -2.109 1.00 88.81 105 ALA A C 1
ATOM 821 O O . ALA A 1 105 ? -1.676 17.645 -1.644 1.00 88.81 105 ALA A O 1
ATOM 822 N N . SER A 1 106 ? -3.820 18.314 -1.675 1.00 88.19 106 SER A N 1
ATOM 823 C CA . SER A 1 106 ? -3.658 19.307 -0.610 1.00 88.19 106 SER A CA 1
ATOM 824 C C . SER A 1 106 ? -3.289 18.682 0.742 1.00 88.19 106 SER A C 1
ATOM 826 O O . SER A 1 106 ? -2.558 19.308 1.504 1.00 88.19 106 SER A O 1
ATOM 828 N N . GLN A 1 107 ? -3.772 17.473 1.051 1.00 87.56 107 GLN A N 1
ATOM 829 C CA . GLN A 1 107 ? -3.542 16.828 2.353 1.00 87.56 107 GLN A CA 1
ATOM 830 C C . GLN A 1 107 ? -2.342 15.873 2.380 1.00 87.56 107 GLN A C 1
ATOM 832 O O . GLN A 1 107 ? -1.653 15.779 3.397 1.00 87.56 107 GLN A O 1
ATOM 837 N N . LEU A 1 108 ? -2.105 15.138 1.290 1.00 90.06 108 LEU A N 1
ATOM 838 C CA . LEU A 1 108 ? -1.063 14.108 1.195 1.00 90.06 108 LEU A CA 1
ATOM 839 C C . LEU A 1 108 ? 0.079 14.483 0.242 1.00 90.06 108 LEU A C 1
ATOM 841 O O . LEU A 1 108 ? 1.049 13.742 0.131 1.00 90.06 108 LEU A O 1
ATOM 845 N N . GLY A 1 109 ? -0.001 15.641 -0.408 1.00 91.75 109 GLY A N 1
ATOM 846 C CA . GLY A 1 109 ? 1.028 16.144 -1.308 1.00 91.75 109 GLY A CA 1
ATOM 847 C C . GLY A 1 109 ? 0.835 15.708 -2.761 1.00 91.75 109 GLY A C 1
ATOM 848 O O . GLY A 1 109 ? 0.260 14.666 -3.077 1.00 91.75 109 GLY A O 1
ATOM 849 N N . VAL A 1 110 ? 1.366 16.523 -3.673 1.00 92.75 110 VAL A N 1
ATOM 850 C CA . VAL A 1 110 ? 1.241 16.317 -5.125 1.00 92.75 110 VAL A CA 1
ATOM 851 C C . VAL A 1 110 ? 1.923 15.022 -5.567 1.00 92.75 110 VAL A C 1
ATOM 853 O O . VAL A 1 110 ? 1.354 14.271 -6.355 1.00 92.75 110 VAL A O 1
ATOM 856 N N . LYS A 1 111 ? 3.100 14.710 -5.007 1.00 93.44 111 LYS A N 1
ATOM 857 C CA . LYS A 1 111 ? 3.847 13.489 -5.336 1.00 93.44 111 LYS A CA 1
ATOM 858 C C . LYS A 1 111 ? 3.059 12.221 -4.998 1.00 93.44 111 LYS A C 1
ATOM 860 O O . LYS A 1 111 ? 3.030 11.293 -5.793 1.00 93.44 111 LYS A O 1
ATOM 865 N N . PHE A 1 112 ? 2.359 12.203 -3.862 1.00 94.75 112 PHE A N 1
ATOM 866 C CA . PHE A 1 112 ? 1.500 11.080 -3.473 1.00 94.75 112 PHE A CA 1
ATOM 867 C C . PHE A 1 112 ? 0.431 10.784 -4.529 1.00 94.75 112 PHE A C 1
ATOM 869 O O . PHE A 1 112 ? 0.181 9.625 -4.856 1.00 94.75 112 PHE A O 1
ATOM 876 N N . VAL A 1 113 ? -0.186 11.839 -5.064 1.00 93.38 113 VAL A N 1
ATOM 877 C CA . VAL A 1 113 ? -1.234 11.739 -6.082 1.00 93.38 113 VAL A CA 1
ATOM 878 C C . VAL A 1 113 ? -0.663 11.357 -7.443 1.00 93.38 113 VAL A C 1
ATOM 880 O O . VAL A 1 113 ? -1.220 10.490 -8.108 1.00 93.38 113 VAL A O 1
ATOM 883 N N . GLN A 1 114 ? 0.457 11.960 -7.844 1.00 93.38 114 GLN A N 1
ATOM 884 C CA . GLN A 1 114 ? 1.146 11.631 -9.097 1.00 93.38 114 GLN A CA 1
ATOM 885 C C . GLN A 1 114 ? 1.576 10.165 -9.150 1.00 93.38 114 GLN A C 1
ATOM 887 O O . GLN A 1 114 ? 1.560 9.558 -10.218 1.00 93.38 114 GLN A O 1
ATOM 892 N N . GLN A 1 115 ? 1.904 9.586 -7.994 1.00 93.19 115 GLN A N 1
ATOM 893 C CA . GLN A 1 115 ? 2.300 8.191 -7.901 1.00 93.19 115 GLN A CA 1
ATOM 894 C C . GLN A 1 115 ? 1.114 7.209 -7.850 1.00 93.19 115 GLN A C 1
ATOM 896 O O . GLN A 1 115 ? 1.326 6.004 -7.729 1.00 93.19 115 GLN A O 1
ATOM 901 N N . ILE A 1 116 ? -0.139 7.669 -7.953 1.00 93.19 116 ILE A N 1
ATOM 902 C CA . ILE A 1 116 ? -1.296 6.772 -8.097 1.00 93.19 116 ILE A CA 1
ATOM 903 C C . ILE A 1 116 ? -1.283 6.185 -9.513 1.00 93.19 116 ILE A C 1
ATOM 905 O O . ILE A 1 116 ? -1.561 6.882 -10.487 1.00 93.19 116 ILE A O 1
ATOM 909 N N . GLY A 1 117 ? -0.986 4.888 -9.629 1.00 87.19 117 GLY A N 1
ATOM 910 C CA . GLY A 1 117 ? -0.917 4.198 -10.922 1.00 87.19 117 GLY A CA 1
ATOM 911 C C . GLY A 1 117 ? -2.296 3.830 -11.465 1.00 87.19 117 GLY A C 1
ATOM 912 O O . GLY A 1 117 ? -2.547 3.895 -12.668 1.00 87.19 117 GLY A O 1
ATOM 913 N N . ASN A 1 118 ? -3.210 3.461 -10.570 1.00 88.88 118 ASN A N 1
ATOM 914 C CA . ASN A 1 118 ? -4.593 3.144 -10.889 1.00 88.88 118 ASN A CA 1
ATOM 915 C C . ASN A 1 118 ? -5.536 3.623 -9.772 1.00 88.88 118 ASN A C 1
ATOM 917 O O . ASN A 1 118 ? -5.540 3.095 -8.656 1.00 88.88 118 ASN A O 1
ATOM 921 N N . LEU A 1 119 ? -6.401 4.588 -10.102 1.00 87.81 119 LEU A N 1
ATOM 922 C CA . LEU A 1 119 ? -7.342 5.187 -9.153 1.00 87.81 119 LEU A CA 1
ATOM 923 C C . LEU A 1 119 ? -8.382 4.191 -8.614 1.00 87.81 119 LEU A C 1
ATOM 925 O O . LEU A 1 119 ? -8.760 4.284 -7.447 1.00 87.81 119 LEU A O 1
ATOM 929 N N . ALA A 1 120 ? -8.847 3.236 -9.422 1.00 85.50 120 ALA A N 1
ATOM 930 C CA . ALA A 1 120 ? -9.802 2.222 -8.971 1.00 85.50 120 ALA A CA 1
ATOM 931 C C . ALA A 1 120 ? -9.157 1.281 -7.943 1.00 85.50 120 ALA A C 1
ATOM 933 O O . ALA A 1 120 ? -9.738 1.010 -6.895 1.00 85.50 120 ALA A O 1
ATOM 934 N N . SER A 1 121 ? -7.915 0.857 -8.189 1.00 88.25 121 SER A N 1
ATOM 935 C CA . SER A 1 121 ? -7.141 0.066 -7.230 1.00 88.25 121 SER A CA 1
ATOM 936 C C . SER A 1 121 ? -6.798 0.823 -5.959 1.00 88.25 121 SER A C 1
ATOM 938 O O . SER A 1 121 ? -6.949 0.262 -4.875 1.00 88.25 121 SER A O 1
ATOM 940 N N . PHE A 1 122 ? -6.437 2.100 -6.059 1.00 92.12 122 PHE A N 1
ATOM 941 C CA . PHE A 1 122 ? -6.288 2.953 -4.883 1.00 92.12 122 PHE A CA 1
ATOM 942 C C . PHE A 1 122 ? -7.587 3.040 -4.070 1.00 92.12 122 PHE A C 1
ATOM 944 O O . PHE A 1 122 ? -7.574 2.835 -2.859 1.00 92.12 122 PHE A O 1
ATOM 951 N N . THR A 1 123 ? -8.712 3.288 -4.743 1.00 89.44 123 THR A N 1
ATOM 952 C CA . THR A 1 123 ? -10.026 3.440 -4.104 1.00 89.44 123 THR A CA 1
ATOM 953 C C . THR A 1 123 ? -10.464 2.154 -3.405 1.00 89.44 123 THR A C 1
ATOM 955 O O . THR A 1 123 ? -10.946 2.221 -2.281 1.00 89.44 123 THR A O 1
ATOM 958 N N . ASP A 1 124 ? -10.252 0.986 -4.015 1.00 88.75 124 ASP A N 1
ATOM 959 C CA . ASP A 1 124 ? -10.594 -0.307 -3.409 1.00 88.75 124 ASP A CA 1
ATOM 960 C C . ASP A 1 124 ? -9.760 -0.596 -2.150 1.00 88.75 124 ASP A C 1
ATOM 962 O O . ASP A 1 124 ? -10.289 -1.073 -1.145 1.00 88.75 124 ASP A O 1
ATOM 966 N N . VAL A 1 125 ? -8.455 -0.295 -2.184 1.00 91.56 125 VAL A N 1
ATOM 967 C CA . VAL A 1 125 ? -7.567 -0.454 -1.020 1.00 91.56 125 VAL A CA 1
ATOM 968 C C . VAL A 1 125 ? -7.953 0.523 0.091 1.00 91.56 125 VAL A C 1
ATOM 970 O O . VAL A 1 125 ? -7.979 0.132 1.257 1.00 91.56 125 VAL A O 1
ATOM 973 N N . LEU A 1 126 ? -8.292 1.765 -0.262 1.00 91.31 126 LEU A N 1
ATOM 974 C CA . LEU A 1 126 ? -8.763 2.777 0.680 1.00 91.31 126 LEU A CA 1
ATOM 975 C C . LEU A 1 126 ? -10.100 2.380 1.323 1.00 91.31 126 LEU A C 1
ATOM 977 O O . LEU A 1 126 ? -10.264 2.540 2.526 1.00 91.31 126 LEU A O 1
ATOM 981 N N . ASP A 1 127 ? -11.028 1.815 0.552 1.00 87.19 127 ASP A N 1
ATOM 982 C CA . ASP A 1 127 ? -12.306 1.304 1.061 1.00 87.19 127 ASP A CA 1
ATOM 983 C C . ASP A 1 127 ? -12.079 0.153 2.057 1.00 87.19 127 ASP A C 1
ATOM 985 O O . ASP A 1 127 ? -12.638 0.137 3.152 1.00 87.19 127 ASP A O 1
ATOM 989 N N . GLY A 1 128 ? -11.163 -0.768 1.733 1.00 86.19 128 GLY A N 1
ATOM 990 C CA . GLY A 1 128 ? -10.726 -1.813 2.660 1.00 86.19 128 GLY A CA 1
ATOM 991 C C . GLY A 1 128 ? -10.081 -1.260 3.936 1.00 86.19 128 GLY A C 1
ATOM 992 O O . GLY A 1 128 ? -10.345 -1.768 5.020 1.00 86.19 128 GLY A O 1
ATOM 993 N N . LEU A 1 129 ? -9.267 -0.209 3.833 1.00 89.88 129 LEU A N 1
ATOM 994 C CA . LEU A 1 129 ? -8.656 0.457 4.985 1.00 89.88 129 LEU A CA 1
ATOM 995 C C . LEU A 1 129 ? -9.725 1.065 5.907 1.00 89.88 129 LEU A C 1
ATOM 997 O O . LEU A 1 129 ? -9.762 0.750 7.094 1.00 89.88 129 LEU A O 1
ATOM 1001 N N . LEU A 1 130 ? -10.624 1.882 5.357 1.00 87.06 130 LEU A N 1
ATOM 1002 C CA . LEU A 1 130 ? -11.689 2.557 6.113 1.00 87.06 130 LEU A CA 1
ATOM 1003 C C . LEU A 1 130 ? -12.715 1.575 6.701 1.00 87.06 130 LEU A C 1
ATOM 1005 O O . LEU A 1 130 ? -13.392 1.886 7.676 1.00 87.06 130 LEU A O 1
ATOM 1009 N N . ARG A 1 131 ? -12.821 0.368 6.134 1.00 85.00 131 ARG A N 1
ATOM 1010 C CA . ARG A 1 131 ? -13.688 -0.696 6.652 1.00 85.00 131 ARG A CA 1
ATOM 1011 C C . ARG A 1 131 ? -13.220 -1.256 7.996 1.00 85.00 131 ARG A C 1
ATOM 1013 O O . ARG A 1 131 ? -14.074 -1.681 8.770 1.00 85.00 131 ARG A O 1
ATOM 1020 N N . TYR A 1 132 ? -11.909 -1.334 8.234 1.00 84.25 132 TYR A N 1
ATOM 1021 C CA . TYR A 1 132 ? -11.338 -2.042 9.394 1.00 84.25 132 TYR A CA 1
ATOM 1022 C C . TYR A 1 132 ? -10.615 -1.141 10.392 1.00 84.25 132 TYR A C 1
ATOM 1024 O O . TYR A 1 132 ? -10.374 -1.561 11.524 1.00 84.25 132 TYR A O 1
ATOM 1032 N N . TYR A 1 133 ? -10.236 0.063 9.976 1.00 85.44 133 TYR A N 1
ATOM 1033 C CA . TYR A 1 133 ? -9.475 1.005 10.785 1.00 85.44 133 TYR A CA 1
ATOM 1034 C C . TYR A 1 133 ? -10.331 2.229 11.098 1.00 85.44 133 TYR A C 1
ATOM 1036 O O . TYR A 1 133 ? -11.147 2.651 10.283 1.00 85.44 133 TYR A O 1
ATOM 1044 N N . SER A 1 134 ? -10.121 2.821 12.275 1.00 85.06 134 SER A N 1
ATOM 1045 C CA . SER A 1 134 ? -10.696 4.130 12.592 1.00 85.06 134 SER A CA 1
ATOM 1046 C C . SER A 1 134 ? -10.120 5.213 11.675 1.00 85.06 134 SER A C 1
ATOM 1048 O O . SER A 1 134 ? -9.025 5.050 11.134 1.00 85.06 134 SER A O 1
ATOM 1050 N N . ASP A 1 135 ? -10.806 6.353 11.558 1.00 83.06 135 ASP A N 1
ATOM 1051 C CA . ASP A 1 135 ? -10.360 7.476 10.717 1.00 83.06 135 ASP A CA 1
ATOM 1052 C C . ASP A 1 135 ? -8.924 7.916 11.045 1.00 83.06 135 ASP A C 1
ATOM 1054 O O . ASP A 1 135 ? -8.099 8.104 10.152 1.00 83.06 135 ASP A O 1
ATOM 1058 N N . GLN A 1 136 ? -8.590 7.994 12.335 1.00 85.25 136 GLN A N 1
ATOM 1059 C CA . GLN A 1 136 ? -7.249 8.347 12.809 1.00 85.25 136 GLN A CA 1
ATOM 1060 C C . GLN A 1 136 ? -6.193 7.301 12.417 1.00 85.25 136 GLN A C 1
ATOM 1062 O O . GLN A 1 136 ? -5.090 7.659 12.005 1.00 85.25 136 GLN A O 1
ATOM 1067 N N . ALA A 1 137 ? -6.521 6.008 12.503 1.00 88.94 137 ALA A N 1
ATOM 1068 C CA . ALA A 1 137 ? -5.599 4.940 12.122 1.00 88.94 137 ALA A CA 1
ATOM 1069 C C . ALA A 1 137 ? -5.418 4.896 10.599 1.00 88.94 137 ALA A C 1
ATOM 1071 O O . ALA A 1 137 ? -4.297 4.759 10.111 1.00 88.94 137 ALA A O 1
ATOM 1072 N N . ALA A 1 138 ? -6.497 5.079 9.838 1.00 90.00 138 ALA A N 1
ATOM 1073 C CA . ALA A 1 138 ? -6.438 5.195 8.388 1.00 90.00 138 ALA A CA 1
ATOM 1074 C C . ALA A 1 138 ? -5.588 6.403 7.960 1.00 90.00 138 ALA A C 1
ATOM 1076 O O . ALA A 1 138 ? -4.728 6.273 7.086 1.00 90.00 138 ALA A O 1
ATOM 1077 N N . GLN A 1 139 ? -5.765 7.556 8.615 1.00 90.31 139 GLN A N 1
ATOM 1078 C CA . GLN A 1 139 ? -4.958 8.751 8.376 1.00 90.31 139 GLN A CA 1
ATOM 1079 C C . GLN A 1 139 ? -3.478 8.501 8.676 1.00 90.31 139 GLN A C 1
ATOM 1081 O O . GLN A 1 139 ? -2.633 8.873 7.863 1.00 90.31 139 GLN A O 1
ATOM 1086 N N . LEU A 1 140 ? -3.153 7.828 9.783 1.00 92.62 140 LEU A N 1
ATOM 1087 C CA . LEU A 1 140 ? -1.781 7.432 10.092 1.00 92.62 140 LEU A CA 1
ATOM 1088 C C . LEU A 1 140 ? -1.180 6.568 8.974 1.00 92.62 140 LEU A C 1
ATOM 1090 O O . LEU A 1 140 ? -0.116 6.893 8.450 1.00 92.62 140 LEU A O 1
ATOM 1094 N N . LEU A 1 141 ? -1.865 5.499 8.556 1.00 94.75 141 LEU A N 1
ATOM 1095 C CA . LEU A 1 141 ? -1.356 4.598 7.515 1.00 94.75 141 LEU A CA 1
ATOM 1096 C C . LEU A 1 141 ? -1.190 5.309 6.156 1.00 94.75 141 LEU A C 1
ATOM 1098 O O . LEU A 1 141 ? -0.240 5.025 5.417 1.00 94.75 141 LEU A O 1
ATOM 1102 N N . LEU A 1 142 ? -2.046 6.286 5.845 1.00 94.56 142 LEU A N 1
ATOM 1103 C CA . LEU A 1 142 ? -1.887 7.159 4.679 1.00 94.56 142 LEU A CA 1
ATOM 1104 C C . LEU A 1 142 ? -0.679 8.098 4.807 1.00 94.56 142 LEU A C 1
ATOM 1106 O O . LEU A 1 142 ? 0.057 8.257 3.834 1.00 94.56 142 LEU A O 1
ATOM 1110 N N . GLN A 1 143 ? -0.421 8.672 5.986 1.00 94.69 143 GLN A N 1
ATOM 1111 C CA . GLN A 1 143 ? 0.776 9.491 6.224 1.00 94.69 143 GLN A CA 1
ATOM 1112 C C . GLN A 1 143 ? 2.064 8.660 6.144 1.00 94.69 143 GLN A C 1
ATOM 1114 O O . GLN A 1 143 ? 3.053 9.123 5.578 1.00 94.69 143 GLN A O 1
ATOM 1119 N N . LEU A 1 144 ? 2.054 7.413 6.625 1.00 96.06 144 LEU A N 1
ATOM 1120 C CA . LEU A 1 144 ? 3.176 6.485 6.441 1.00 96.06 144 LEU A CA 1
ATOM 1121 C C . LEU A 1 144 ? 3.408 6.171 4.961 1.00 96.06 144 LEU A C 1
ATOM 1123 O O . LEU A 1 144 ? 4.543 6.210 4.490 1.00 96.06 144 LEU A O 1
ATOM 1127 N N . THR A 1 145 ? 2.331 5.931 4.211 1.00 97.00 145 THR A N 1
ATOM 1128 C CA . THR A 1 145 ? 2.399 5.728 2.756 1.00 97.00 145 THR A CA 1
ATOM 1129 C C . THR A 1 145 ? 2.997 6.953 2.065 1.00 97.00 145 THR A C 1
ATOM 1131 O O . THR A 1 145 ? 3.910 6.816 1.254 1.00 97.00 145 THR A O 1
ATOM 1134 N N . ARG A 1 146 ? 2.535 8.156 2.419 1.00 95.38 146 ARG A N 1
ATOM 1135 C CA . ARG A 1 146 ? 3.082 9.417 1.910 1.00 95.38 146 ARG A CA 1
ATOM 1136 C C . ARG A 1 146 ? 4.568 9.552 2.191 1.00 95.38 146 ARG A C 1
ATOM 1138 O O . ARG A 1 146 ? 5.326 9.793 1.258 1.00 95.38 146 ARG A O 1
ATOM 1145 N N . ASN A 1 147 ? 4.974 9.379 3.443 1.00 95.19 147 ASN A N 1
ATOM 1146 C CA . ASN A 1 147 ? 6.370 9.487 3.846 1.00 95.19 147 ASN A CA 1
ATOM 1147 C C . ASN A 1 147 ? 7.246 8.519 3.030 1.00 95.19 147 ASN A C 1
ATOM 1149 O O . ASN A 1 147 ? 8.260 8.921 2.460 1.00 95.19 147 ASN A O 1
ATOM 1153 N N . PHE A 1 148 ? 6.791 7.274 2.860 1.00 96.25 148 PHE A N 1
ATOM 1154 C CA . PHE A 1 148 ? 7.475 6.294 2.023 1.00 96.25 148 PHE A CA 1
ATOM 1155 C C . PHE A 1 148 ? 7.620 6.757 0.563 1.00 96.25 148 PHE A C 1
ATOM 1157 O O . PHE A 1 148 ? 8.712 6.677 -0.002 1.00 96.25 148 PHE A O 1
ATOM 1164 N N . ILE A 1 149 ? 6.543 7.259 -0.051 1.00 95.62 149 ILE A N 1
ATOM 1165 C CA . ILE A 1 149 ? 6.567 7.747 -1.439 1.00 95.62 149 ILE A CA 1
ATOM 1166 C C . ILE A 1 149 ? 7.503 8.953 -1.586 1.00 95.62 149 ILE A C 1
ATOM 1168 O O . ILE A 1 149 ? 8.294 9.019 -2.528 1.00 95.62 149 ILE A O 1
ATOM 1172 N N . GLU A 1 150 ? 7.457 9.898 -0.650 1.00 94.69 150 GLU A N 1
ATOM 1173 C CA . GLU A 1 150 ? 8.312 11.083 -0.682 1.00 94.69 150 GLU A CA 1
ATOM 1174 C C . GLU A 1 150 ? 9.793 10.711 -0.565 1.00 94.69 150 GLU A C 1
ATOM 1176 O O . GLU A 1 150 ? 10.592 11.175 -1.381 1.00 94.69 150 GLU A O 1
ATOM 1181 N N . GLN A 1 151 ? 10.143 9.833 0.378 1.00 93.38 151 GLN A N 1
ATOM 1182 C CA . GLN A 1 151 ? 11.535 9.537 0.720 1.00 93.38 151 GLN A CA 1
ATOM 1183 C C . GLN A 1 151 ? 12.177 8.436 -0.132 1.00 93.38 151 GLN A C 1
ATOM 1185 O O . GLN A 1 151 ? 13.378 8.493 -0.394 1.00 93.38 151 GLN A O 1
ATOM 1190 N N . GLN A 1 152 ? 11.418 7.415 -0.542 1.00 90.62 152 GLN A N 1
ATOM 1191 C CA . GLN A 1 152 ? 11.995 6.180 -1.087 1.00 90.62 152 GLN A CA 1
ATOM 1192 C C . GLN A 1 152 ? 11.600 5.876 -2.533 1.00 90.62 152 GLN A C 1
ATOM 1194 O O . GLN A 1 152 ? 12.385 5.218 -3.219 1.00 90.62 152 GLN A O 1
ATOM 1199 N N . ALA A 1 153 ? 10.447 6.357 -3.023 1.00 90.56 153 ALA A N 1
ATOM 1200 C CA . ALA A 1 153 ? 9.943 5.975 -4.349 1.00 90.56 153 ALA A CA 1
ATOM 1201 C C . ALA A 1 153 ? 10.964 6.244 -5.464 1.00 90.56 153 ALA A C 1
ATOM 1203 O O . ALA A 1 153 ? 11.338 5.314 -6.165 1.00 90.56 153 ALA A O 1
ATOM 1204 N N . ASP A 1 154 ? 11.524 7.455 -5.556 1.00 89.88 154 ASP A N 1
ATOM 1205 C CA . ASP A 1 154 ? 12.457 7.810 -6.641 1.00 89.88 154 A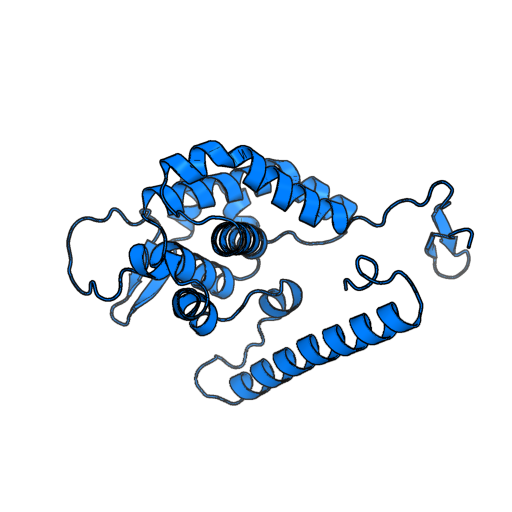SP A CA 1
ATOM 1206 C C . ASP A 1 154 ? 13.747 6.982 -6.612 1.00 89.88 154 ASP A C 1
ATOM 1208 O O . ASP A 1 154 ? 14.388 6.757 -7.638 1.00 89.88 154 ASP A O 1
ATOM 1212 N N . SER A 1 155 ? 14.196 6.582 -5.419 1.00 88.06 155 SER A N 1
ATOM 1213 C CA . SER A 1 155 ? 15.370 5.717 -5.275 1.00 88.06 155 SER A CA 1
ATOM 1214 C C . SER A 1 155 ? 15.053 4.314 -5.783 1.00 88.06 155 SER A C 1
ATOM 1216 O O . SER A 1 155 ? 15.814 3.738 -6.559 1.00 88.06 155 SER A O 1
ATOM 1218 N N . ILE A 1 156 ? 13.898 3.778 -5.390 1.00 86.81 156 ILE A N 1
ATOM 1219 C CA . ILE A 1 156 ? 13.450 2.450 -5.806 1.00 86.81 156 ILE A CA 1
ATOM 1220 C C . ILE A 1 156 ? 13.189 2.424 -7.315 1.00 86.81 156 ILE A C 1
ATOM 1222 O O . ILE A 1 156 ? 13.684 1.524 -7.990 1.00 86.81 156 ILE A O 1
ATOM 1226 N N . ASP A 1 157 ? 12.497 3.427 -7.853 1.00 86.06 157 ASP A N 1
ATOM 1227 C CA . ASP A 1 157 ? 12.178 3.543 -9.277 1.00 86.06 157 ASP A CA 1
ATOM 1228 C C . ASP A 1 157 ? 13.450 3.569 -10.129 1.00 86.06 157 ASP A C 1
ATOM 1230 O O . ASP A 1 157 ? 13.565 2.809 -11.091 1.00 86.06 157 ASP A O 1
ATOM 1234 N N . ARG A 1 158 ? 14.457 4.357 -9.724 1.00 84.81 158 ARG A N 1
ATOM 1235 C CA . ARG A 1 158 ? 15.762 4.409 -10.405 1.00 84.81 158 ARG A CA 1
ATOM 1236 C C . ARG A 1 158 ? 16.525 3.088 -10.341 1.00 84.81 158 ARG A C 1
ATOM 1238 O O . ARG A 1 158 ? 17.157 2.703 -11.320 1.00 84.81 158 ARG A O 1
ATOM 1245 N N . ASN A 1 159 ? 16.489 2.401 -9.202 1.00 80.56 159 ASN A N 1
ATOM 1246 C CA . ASN A 1 159 ? 17.277 1.185 -9.002 1.00 80.56 159 ASN A CA 1
ATOM 1247 C C . ASN A 1 159 ? 16.626 -0.064 -9.612 1.00 80.56 159 ASN A C 1
ATOM 1249 O O . ASN A 1 159 ? 17.329 -0.963 -10.072 1.00 80.56 159 ASN A O 1
ATOM 1253 N N . LEU A 1 160 ? 15.295 -0.135 -9.617 1.00 76.44 160 LEU A N 1
ATOM 1254 C CA . LEU A 1 160 ? 14.542 -1.273 -10.144 1.00 76.44 160 LEU A CA 1
ATOM 1255 C C . LEU A 1 160 ? 14.052 -1.065 -11.580 1.00 76.44 160 LEU A C 1
ATOM 1257 O O . LEU A 1 160 ? 13.605 -2.032 -12.194 1.00 76.44 160 LEU A O 1
ATOM 1261 N N . ASN A 1 161 ? 14.128 0.158 -12.118 1.00 75.62 161 ASN A N 1
ATOM 1262 C CA . ASN A 1 161 ? 13.428 0.560 -13.344 1.00 75.62 161 ASN A CA 1
ATOM 1263 C C . ASN A 1 161 ? 11.936 0.191 -13.287 1.00 75.62 161 ASN A C 1
ATOM 1265 O O . ASN A 1 161 ? 11.365 -0.347 -14.237 1.00 75.62 161 ASN A O 1
ATOM 1269 N N . THR A 1 162 ? 11.318 0.431 -12.132 1.00 77.88 162 THR A N 1
ATOM 1270 C CA . THR A 1 162 ? 9.890 0.191 -11.890 1.00 77.88 162 THR A CA 1
ATOM 1271 C C . THR A 1 162 ? 9.181 1.496 -11.570 1.00 77.88 162 THR A C 1
ATOM 1273 O O . THR A 1 162 ? 9.827 2.511 -11.352 1.00 77.88 162 THR A O 1
ATOM 1276 N N . PHE A 1 163 ? 7.852 1.446 -11.519 1.00 84.69 163 PHE A N 1
ATOM 1277 C CA . PHE A 1 163 ? 7.021 2.510 -10.971 1.00 84.69 163 PHE A CA 1
ATOM 1278 C C . PHE A 1 163 ? 6.414 2.037 -9.646 1.00 84.69 163 PHE A C 1
ATOM 1280 O O . PHE A 1 163 ? 5.564 1.140 -9.627 1.00 84.69 163 PHE A O 1
ATOM 1287 N N . VAL A 1 164 ? 6.871 2.599 -8.528 1.00 89.88 164 VAL A N 1
ATOM 1288 C CA . VAL A 1 164 ? 6.316 2.326 -7.199 1.00 89.88 164 VAL A CA 1
ATOM 1289 C C . VAL A 1 164 ? 5.033 3.123 -7.021 1.00 89.88 164 VAL A C 1
ATOM 1291 O O . VAL A 1 164 ? 5.059 4.280 -6.626 1.00 89.88 164 VAL A O 1
ATOM 1294 N N . SER A 1 165 ? 3.899 2.484 -7.287 1.00 93.06 165 SER A N 1
ATOM 1295 C CA . SER A 1 165 ? 2.590 3.128 -7.172 1.00 93.06 165 SER A CA 1
ATOM 1296 C C . SER A 1 165 ? 2.111 3.287 -5.719 1.00 93.06 165 SER A C 1
ATOM 1298 O O . SER A 1 165 ? 2.298 2.373 -4.905 1.00 93.06 165 SER A O 1
ATOM 1300 N N . THR A 1 166 ? 1.386 4.364 -5.417 1.00 95.12 166 THR A N 1
ATOM 1301 C CA . THR A 1 166 ? 0.795 4.654 -4.097 1.00 95.12 166 THR A CA 1
ATOM 1302 C C . THR A 1 166 ? -0.110 3.529 -3.587 1.00 95.12 166 THR A C 1
ATOM 1304 O O . THR A 1 166 ? 0.007 3.110 -2.434 1.00 95.12 166 THR A O 1
ATOM 1307 N N . GLU A 1 167 ? -0.979 2.975 -4.436 1.00 94.00 167 GLU A N 1
ATOM 1308 C CA . GLU A 1 167 ? -1.889 1.884 -4.072 1.00 94.00 167 GLU A CA 1
ATOM 1309 C C . GLU A 1 167 ? -1.158 0.593 -3.679 1.00 94.00 167 GLU A C 1
ATOM 1311 O O . GLU A 1 167 ? -1.620 -0.131 -2.797 1.00 94.00 167 GLU A O 1
ATOM 1316 N N . LEU A 1 168 ? 0.009 0.319 -4.277 1.00 93.31 168 LEU A N 1
ATOM 1317 C CA . LEU A 1 168 ? 0.845 -0.825 -3.910 1.00 93.31 168 LEU A CA 1
ATOM 1318 C C . LEU A 1 168 ? 1.426 -0.634 -2.511 1.00 93.31 168 LEU A C 1
ATOM 1320 O O . LEU A 1 168 ? 1.370 -1.561 -1.703 1.00 93.31 168 LEU A O 1
ATOM 1324 N N . VAL A 1 169 ? 1.995 0.540 -2.231 1.00 95.69 169 VAL A N 1
ATOM 1325 C CA . VAL A 1 169 ? 2.593 0.835 -0.922 1.00 95.69 169 VAL A CA 1
ATOM 1326 C C . VAL A 1 169 ? 1.520 0.767 0.164 1.00 95.69 169 VAL A C 1
ATOM 1328 O O . VAL A 1 169 ? 1.697 0.040 1.145 1.00 95.69 169 VAL A O 1
ATOM 1331 N N . LEU A 1 170 ? 0.371 1.414 -0.060 1.00 96.38 170 LEU A N 1
ATOM 1332 C CA . LEU A 1 170 ? -0.754 1.395 0.873 1.00 96.38 170 LEU A CA 1
ATOM 1333 C C . LEU A 1 170 ? -1.267 -0.029 1.117 1.00 96.38 170 LEU A C 1
ATOM 1335 O O . LEU A 1 170 ? -1.449 -0.438 2.264 1.00 96.38 170 LEU A O 1
ATOM 1339 N N . TYR A 1 171 ? -1.446 -0.821 0.055 1.00 95.06 171 TYR A N 1
ATOM 1340 C CA . TYR A 1 171 ? -1.877 -2.211 0.188 1.00 95.06 171 TYR A CA 1
ATOM 1341 C C . TYR A 1 171 ? -0.865 -3.055 0.966 1.00 95.06 171 TYR A C 1
ATOM 1343 O O . TYR A 1 171 ? -1.256 -3.881 1.790 1.00 95.06 171 TYR A O 1
ATOM 1351 N N . ARG A 1 172 ? 0.440 -2.872 0.732 1.00 94.38 172 ARG A N 1
ATOM 1352 C CA . ARG A 1 172 ? 1.478 -3.628 1.446 1.00 94.38 172 ARG A CA 1
ATOM 1353 C C . ARG A 1 172 ? 1.484 -3.285 2.934 1.00 94.38 172 ARG A C 1
ATOM 1355 O O . ARG A 1 172 ? 1.586 -4.216 3.733 1.00 94.38 172 ARG A O 1
ATOM 1362 N N . ILE A 1 173 ? 1.302 -2.011 3.289 1.00 95.69 173 ILE A N 1
ATOM 1363 C CA . ILE A 1 173 ? 1.133 -1.555 4.678 1.00 95.69 173 ILE A CA 1
ATOM 1364 C C . ILE A 1 173 ? -0.108 -2.201 5.304 1.00 95.69 173 ILE A C 1
ATOM 1366 O O . ILE A 1 173 ? 0.008 -2.871 6.330 1.00 95.69 173 ILE A O 1
ATOM 1370 N N . LEU A 1 174 ? -1.268 -2.077 4.652 1.00 94.06 174 LEU A N 1
ATOM 1371 C CA . LEU A 1 174 ? -2.534 -2.659 5.109 1.00 94.06 174 LEU A CA 1
ATOM 1372 C C . LEU A 1 174 ? -2.402 -4.169 5.345 1.00 94.06 174 LEU A C 1
ATOM 1374 O O . LEU A 1 174 ? -2.689 -4.678 6.425 1.00 94.06 174 LEU A O 1
ATOM 1378 N N . ASN A 1 175 ? -1.912 -4.896 4.343 1.00 91.50 175 ASN A N 1
ATOM 1379 C CA . ASN A 1 175 ? -1.750 -6.342 4.409 1.00 91.50 175 ASN A CA 1
ATOM 1380 C C . ASN A 1 175 ? -0.701 -6.769 5.451 1.00 91.50 175 ASN A C 1
ATOM 1382 O O . ASN A 1 175 ? -0.825 -7.858 6.006 1.00 91.50 175 ASN A O 1
ATOM 1386 N N . HIS A 1 176 ? 0.333 -5.962 5.711 1.00 92.81 176 HIS A N 1
ATOM 1387 C CA . HIS A 1 176 ? 1.277 -6.235 6.794 1.00 92.81 176 HIS A CA 1
ATOM 1388 C C . HIS A 1 176 ? 0.596 -6.102 8.158 1.00 92.81 176 HIS A C 1
ATOM 1390 O O . HIS A 1 176 ? 0.669 -7.045 8.945 1.00 92.81 176 HIS A O 1
ATOM 1396 N N . CYS A 1 177 ? -0.122 -5.002 8.393 1.00 92.31 177 CYS A N 1
ATOM 1397 C CA . CYS A 1 177 ? -0.816 -4.766 9.657 1.00 92.31 177 CYS A CA 1
ATOM 1398 C C . CYS A 1 177 ? -1.842 -5.872 9.941 1.00 92.31 177 CYS A C 1
ATOM 1400 O O . CYS A 1 177 ? -1.792 -6.493 10.995 1.00 92.31 177 CYS A O 1
ATOM 1402 N N . ILE A 1 178 ? -2.688 -6.204 8.961 1.00 89.75 178 ILE A N 1
ATOM 1403 C CA . ILE A 1 178 ? -3.712 -7.256 9.085 1.00 89.75 178 ILE A CA 1
ATOM 1404 C C . ILE A 1 178 ? -3.110 -8.638 9.380 1.00 89.75 178 ILE A C 1
ATOM 1406 O O . ILE A 1 178 ? -3.715 -9.465 10.056 1.00 89.75 178 ILE A O 1
ATOM 1410 N N . LYS A 1 179 ? -1.934 -8.948 8.830 1.00 88.38 179 LYS A N 1
ATOM 1411 C CA . LYS A 1 179 ? -1.344 -10.285 8.988 1.00 88.38 179 LYS A CA 1
ATOM 1412 C C . LYS A 1 179 ? -0.547 -10.458 10.267 1.00 88.38 179 LYS A C 1
ATOM 1414 O O . LYS A 1 179 ? -0.417 -11.593 10.711 1.00 88.38 179 LYS A O 1
ATOM 1419 N N . ASN A 1 180 ? 0.032 -9.381 10.789 1.00 88.75 180 ASN A N 1
ATOM 1420 C CA . ASN A 1 180 ? 1.050 -9.471 11.834 1.00 88.75 180 ASN A CA 1
ATOM 1421 C C . ASN A 1 180 ? 0.628 -8.810 13.147 1.00 88.75 180 ASN A C 1
ATOM 1423 O O . ASN A 1 180 ? 1.275 -9.060 14.159 1.00 88.75 180 ASN A O 1
ATOM 1427 N N . TYR A 1 181 ? -0.428 -7.992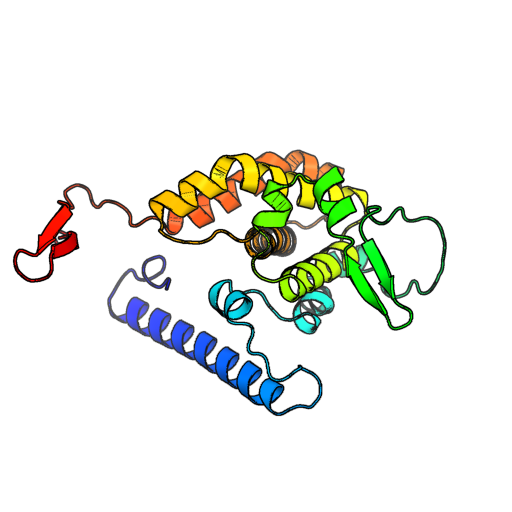 13.155 1.00 88.12 181 TYR A N 1
ATOM 1428 C CA . TYR A 1 181 ? -0.874 -7.288 14.351 1.00 88.12 181 TYR A CA 1
ATOM 1429 C C . TYR A 1 181 ? -2.245 -7.769 14.809 1.00 88.12 181 TYR A C 1
ATOM 1431 O O . TYR A 1 181 ? -3.156 -7.976 14.017 1.00 88.12 181 TYR A O 1
ATOM 1439 N N . GLU A 1 182 ? -2.383 -7.922 16.122 1.00 82.56 182 GLU A N 1
ATOM 1440 C CA . GLU A 1 182 ? -3.629 -8.338 16.772 1.00 82.56 182 GLU A CA 1
ATOM 1441 C C . GLU A 1 182 ? -4.591 -7.162 16.981 1.00 82.56 182 GLU A C 1
ATOM 1443 O O . GLU A 1 182 ? -5.792 -7.357 17.150 1.00 82.56 182 GLU A O 1
ATOM 1448 N N . SER A 1 183 ? -4.067 -5.931 16.963 1.00 82.19 183 SER A N 1
ATOM 1449 C CA . SER A 1 183 ? -4.825 -4.705 17.194 1.00 82.19 183 SER A CA 1
ATOM 1450 C C . SER A 1 183 ? -4.639 -3.708 16.056 1.00 82.19 183 SER A C 1
ATOM 1452 O O . SER A 1 183 ? -3.535 -3.495 15.557 1.00 82.19 183 SER A O 1
ATOM 1454 N N . CYS A 1 184 ? -5.746 -3.064 15.690 1.00 82.12 184 CYS A N 1
ATOM 1455 C CA . CYS A 1 184 ? -5.811 -1.995 14.694 1.00 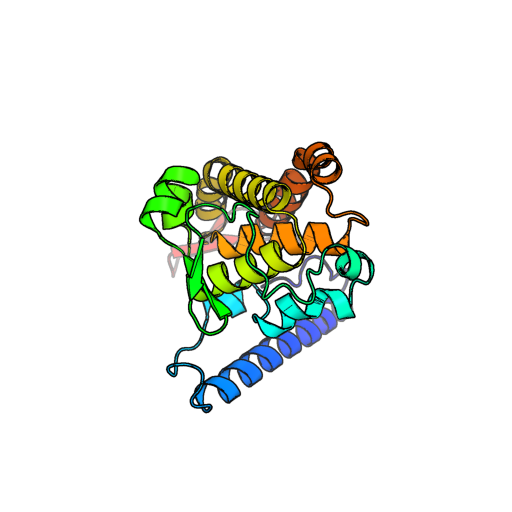82.12 184 CYS A CA 1
ATOM 1456 C C . CYS A 1 184 ? -5.947 -0.601 15.343 1.00 82.12 184 CYS A C 1
ATOM 1458 O O . CYS A 1 184 ? -6.267 0.370 14.660 1.00 82.12 184 CYS A O 1
ATOM 1460 N N . ALA A 1 185 ? -5.733 -0.495 16.661 1.00 86.56 185 ALA A N 1
ATOM 1461 C CA . ALA A 1 185 ? -5.820 0.765 17.397 1.00 86.56 185 ALA A CA 1
ATOM 1462 C C . ALA A 1 185 ? -4.690 1.736 17.014 1.00 86.56 185 ALA A C 1
ATOM 1464 O O . ALA A 1 185 ? -3.539 1.330 16.843 1.00 86.56 185 ALA A O 1
ATOM 1465 N N . VAL A 1 186 ? -5.011 3.031 16.957 1.00 86.88 186 VAL A N 1
ATOM 1466 C CA . VAL A 1 186 ? -4.089 4.101 16.531 1.00 86.88 186 VAL A CA 1
ATOM 1467 C C . VAL A 1 186 ? -2.802 4.092 17.354 1.00 86.88 186 VAL A C 1
ATOM 1469 O O . VAL A 1 186 ? -1.720 3.994 16.786 1.00 86.88 186 VAL A O 1
ATOM 1472 N N . ASP A 1 187 ? -2.905 4.083 18.686 1.00 89.25 187 ASP A N 1
ATOM 1473 C CA . ASP A 1 187 ? -1.744 4.129 19.588 1.00 89.25 187 ASP A CA 1
ATOM 1474 C C . ASP A 1 187 ? -0.825 2.910 19.453 1.00 89.25 187 ASP A C 1
ATOM 1476 O O . ASP A 1 187 ? 0.367 2.962 19.766 1.00 89.25 187 ASP A O 1
ATOM 1480 N N . PHE A 1 188 ? -1.380 1.769 19.040 1.00 89.81 188 PHE A N 1
ATOM 1481 C CA . PHE A 1 188 ? -0.596 0.567 18.778 1.00 89.81 188 PHE A CA 1
ATOM 1482 C C . PHE A 1 188 ? 0.189 0.713 17.471 1.00 89.81 188 PHE A C 1
ATOM 1484 O O . PHE A 1 188 ? 1.397 0.471 17.445 1.00 89.81 188 PHE A O 1
ATOM 1491 N N . LEU A 1 189 ? -0.485 1.157 16.408 1.00 91.94 189 LEU A N 1
ATOM 1492 C CA . LEU A 1 189 ? 0.124 1.374 15.096 1.00 91.94 189 LEU A CA 1
ATOM 1493 C C . LEU A 1 189 ? 1.178 2.487 15.141 1.00 91.94 189 LEU A C 1
ATOM 1495 O O . LEU A 1 189 ? 2.246 2.332 14.554 1.00 91.94 189 LEU A O 1
ATOM 1499 N N . GLU A 1 190 ? 0.931 3.557 15.898 1.00 91.88 190 GLU A N 1
ATOM 1500 C CA . GLU A 1 190 ? 1.865 4.676 16.061 1.00 91.88 190 GLU A CA 1
ATOM 1501 C C . GLU A 1 190 ? 3.186 4.213 16.686 1.00 91.88 190 GLU A C 1
ATOM 1503 O O . GLU A 1 190 ? 4.268 4.529 16.187 1.00 91.88 190 GLU A O 1
ATOM 1508 N N . ARG A 1 191 ? 3.120 3.367 17.724 1.00 93.88 191 ARG A N 1
ATOM 1509 C CA . ARG A 1 191 ? 4.312 2.768 18.350 1.00 93.88 191 ARG A CA 1
ATOM 1510 C C . ARG A 1 191 ? 5.098 1.867 17.395 1.00 93.88 191 ARG A C 1
ATOM 1512 O O . ARG A 1 191 ? 6.308 1.723 17.552 1.00 93.88 191 ARG A O 1
ATOM 1519 N N . ARG A 1 192 ? 4.429 1.277 16.402 1.00 93.44 192 ARG A N 1
ATOM 1520 C CA . ARG A 1 192 ? 5.015 0.369 15.403 1.00 93.44 192 ARG A CA 1
ATOM 1521 C C . ARG A 1 192 ? 5.337 1.054 14.074 1.00 93.44 192 ARG A C 1
ATOM 1523 O O . ARG A 1 192 ? 5.837 0.399 13.166 1.00 93.44 192 ARG A O 1
ATOM 1530 N N . ARG A 1 193 ? 5.131 2.369 13.945 1.00 93.56 193 ARG A N 1
ATOM 1531 C CA . ARG A 1 193 ? 5.268 3.097 12.670 1.00 93.56 193 ARG A CA 1
ATOM 1532 C C . ARG A 1 193 ? 6.607 2.878 11.960 1.00 93.56 193 ARG A C 1
ATOM 1534 O O . ARG A 1 193 ? 6.640 2.691 10.747 1.00 93.56 193 ARG A O 1
ATOM 1541 N N . PHE A 1 194 ? 7.706 2.863 12.715 1.00 93.69 194 PHE A N 1
ATOM 1542 C CA . PHE A 1 194 ? 9.048 2.668 12.165 1.00 93.69 194 PHE A CA 1
ATOM 1543 C C . PHE A 1 194 ? 9.258 1.236 11.679 1.00 93.69 194 PHE A C 1
ATOM 1545 O O . PHE A 1 194 ? 9.843 1.033 10.622 1.00 93.69 194 PHE A O 1
ATOM 1552 N N . GLU A 1 195 ? 8.733 0.257 12.416 1.00 94.81 195 GLU A N 1
ATOM 1553 C CA . GLU A 1 195 ? 8.762 -1.152 12.026 1.00 94.81 195 GLU A CA 1
ATOM 1554 C C . GLU A 1 195 ? 7.958 -1.380 10.744 1.00 94.81 195 GLU A C 1
ATOM 1556 O O . GLU A 1 195 ? 8.450 -2.024 9.820 1.00 94.81 195 GLU A O 1
ATOM 1561 N N . ILE A 1 196 ? 6.762 -0.786 10.645 1.00 94.56 196 ILE A N 1
ATOM 1562 C CA . ILE A 1 196 ? 5.932 -0.847 9.437 1.00 94.56 196 ILE A CA 1
ATOM 1563 C C . ILE A 1 196 ? 6.731 -0.323 8.239 1.00 94.56 196 ILE A C 1
ATOM 1565 O O . ILE A 1 196 ? 6.873 -1.030 7.244 1.00 94.56 196 ILE A O 1
ATOM 1569 N N . ILE A 1 197 ? 7.293 0.887 8.329 1.00 94.06 197 ILE A N 1
ATOM 1570 C CA . ILE A 1 197 ? 8.081 1.471 7.234 1.00 94.06 197 ILE A CA 1
ATOM 1571 C C . ILE A 1 197 ? 9.301 0.609 6.899 1.00 94.06 197 ILE A C 1
ATOM 1573 O O . ILE A 1 197 ? 9.561 0.369 5.718 1.00 94.06 197 ILE A O 1
ATOM 1577 N N . ASP A 1 198 ? 10.027 0.107 7.896 1.00 93.31 198 ASP A N 1
ATOM 1578 C CA . ASP A 1 198 ? 11.201 -0.745 7.693 1.00 93.31 198 ASP A CA 1
ATOM 1579 C C . ASP A 1 198 ? 10.844 -2.043 6.953 1.00 93.31 198 ASP A C 1
ATOM 1581 O O . ASP A 1 198 ? 11.500 -2.397 5.974 1.00 93.31 198 ASP A O 1
ATOM 1585 N N . VAL A 1 199 ? 9.749 -2.714 7.325 1.00 93.62 199 VAL A N 1
ATOM 1586 C CA . VAL A 1 199 ? 9.288 -3.934 6.640 1.00 93.62 199 VAL A CA 1
ATOM 1587 C C . VAL A 1 199 ? 8.942 -3.660 5.176 1.00 93.62 199 VAL A C 1
ATOM 1589 O O . VAL A 1 199 ? 9.294 -4.450 4.293 1.00 93.62 199 VAL A O 1
ATOM 1592 N N . ILE A 1 200 ? 8.279 -2.539 4.889 1.00 93.62 200 ILE A N 1
ATOM 1593 C CA . ILE A 1 200 ? 7.945 -2.153 3.512 1.00 93.62 200 ILE A CA 1
ATOM 1594 C C . ILE A 1 200 ? 9.213 -1.808 2.726 1.00 93.62 200 ILE A C 1
ATOM 1596 O O . ILE A 1 200 ? 9.378 -2.268 1.595 1.00 93.62 200 ILE A O 1
ATOM 1600 N N . SER A 1 201 ? 10.148 -1.091 3.347 1.00 91.31 201 SER A N 1
ATOM 1601 C CA . SER A 1 201 ? 11.453 -0.761 2.763 1.00 91.31 201 SER A CA 1
ATOM 1602 C C . SER A 1 201 ? 12.228 -2.033 2.419 1.00 91.31 201 SER A C 1
ATOM 1604 O O . SER A 1 201 ? 12.639 -2.212 1.274 1.00 91.31 201 SER A O 1
ATOM 1606 N N . LYS A 1 202 ? 12.322 -2.984 3.356 1.00 89.81 202 LYS A N 1
ATOM 1607 C CA . LYS A 1 202 ? 12.933 -4.307 3.150 1.00 89.81 202 LYS A CA 1
ATOM 1608 C C . LYS A 1 202 ? 12.245 -5.098 2.043 1.00 89.81 202 LYS A C 1
ATOM 1610 O O . LYS A 1 202 ? 12.913 -5.768 1.257 1.00 89.81 202 LYS A O 1
ATOM 1615 N N . TYR A 1 203 ? 10.920 -5.008 1.925 1.00 89.12 203 TYR A N 1
ATOM 1616 C CA . TYR A 1 203 ? 10.192 -5.637 0.823 1.00 89.12 203 TYR A CA 1
ATOM 1617 C C . TYR A 1 203 ? 10.640 -5.094 -0.545 1.00 89.12 203 TYR A C 1
ATOM 1619 O O . TYR A 1 203 ? 10.858 -5.894 -1.463 1.00 89.12 203 TYR A O 1
ATOM 1627 N N . PHE A 1 204 ? 10.811 -3.778 -0.697 1.00 86.44 204 PHE A N 1
ATOM 1628 C CA . PHE A 1 204 ? 11.307 -3.199 -1.950 1.00 86.44 204 PHE A CA 1
ATOM 1629 C C . PHE A 1 204 ? 12.809 -3.421 -2.140 1.00 86.44 204 PHE A C 1
ATOM 1631 O O . PHE A 1 204 ? 13.233 -3.735 -3.244 1.00 86.44 204 PHE A O 1
ATOM 1638 N N . GLN A 1 205 ? 13.613 -3.390 -1.080 1.00 84.06 205 GLN A N 1
ATOM 1639 C CA . GLN A 1 205 ? 15.030 -3.753 -1.156 1.00 84.06 205 GLN A CA 1
ATOM 1640 C C . GLN A 1 205 ? 15.225 -5.209 -1.585 1.00 84.06 205 GLN A C 1
ATOM 1642 O O . GLN A 1 205 ? 16.117 -5.501 -2.368 1.00 84.06 205 GLN A O 1
ATOM 1647 N N . SER A 1 206 ? 14.349 -6.124 -1.161 1.00 82.88 206 SER A N 1
ATOM 1648 C CA . SER A 1 206 ? 14.391 -7.525 -1.603 1.00 82.88 206 SER A CA 1
ATOM 1649 C C . SER A 1 206 ? 14.071 -7.719 -3.092 1.00 82.88 206 SER A C 1
ATOM 1651 O O . SER A 1 206 ? 14.234 -8.822 -3.612 1.00 82.88 206 SER A O 1
ATOM 1653 N N . LEU A 1 207 ? 13.570 -6.681 -3.778 1.00 78.56 207 LEU A N 1
ATOM 1654 C CA . LEU A 1 207 ? 13.436 -6.682 -5.239 1.00 78.56 207 LEU A CA 1
ATOM 1655 C C . LEU A 1 207 ? 14.726 -6.335 -5.945 1.00 78.56 207 LEU A C 1
ATOM 1657 O O . LEU A 1 207 ? 14.845 -6.647 -7.130 1.00 78.56 207 LEU A O 1
ATOM 1661 N N . LEU A 1 208 ? 15.636 -5.645 -5.257 1.00 71.56 208 LEU A N 1
ATOM 1662 C CA . LEU A 1 208 ? 16.890 -5.261 -5.862 1.00 71.56 208 LEU A CA 1
ATOM 1663 C C . LEU A 1 208 ? 17.620 -6.547 -6.239 1.00 71.56 208 LEU A C 1
ATOM 1665 O O . LEU A 1 208 ? 17.689 -7.470 -5.418 1.00 71.56 208 LEU A O 1
ATOM 1669 N N . PRO A 1 209 ? 18.143 -6.637 -7.472 1.00 66.44 209 PRO A N 1
ATOM 1670 C CA . PRO A 1 209 ? 19.059 -7.709 -7.797 1.00 66.44 209 PRO A CA 1
ATOM 1671 C C . PRO A 1 209 ? 20.201 -7.620 -6.787 1.00 66.44 209 PRO A C 1
ATOM 1673 O O . PRO A 1 209 ? 20.890 -6.602 -6.721 1.00 66.44 209 PRO A O 1
ATOM 1676 N N . GLN A 1 210 ? 20.345 -8.645 -5.943 1.00 60.91 210 GLN A N 1
ATOM 1677 C CA . GLN A 1 210 ? 21.463 -8.686 -5.017 1.00 60.91 210 GLN A CA 1
ATOM 1678 C C . GLN A 1 210 ? 22.728 -8.737 -5.871 1.00 60.91 210 GLN A C 1
ATOM 1680 O O . GLN A 1 210 ? 22.838 -9.633 -6.713 1.00 60.91 210 GLN A O 1
ATOM 1685 N N . PRO A 1 211 ? 23.658 -7.781 -5.716 1.00 54.16 211 PRO A N 1
ATOM 1686 C CA . PRO A 1 211 ? 24.966 -7.959 -6.299 1.00 54.16 211 PRO A CA 1
ATOM 1687 C C . PRO A 1 211 ? 25.566 -9.158 -5.571 1.00 54.16 211 PRO A C 1
ATOM 1689 O O . PRO A 1 211 ? 25.898 -9.069 -4.390 1.00 54.16 211 PRO A O 1
ATOM 1692 N N . GLU A 1 212 ? 25.658 -10.304 -6.244 1.00 52.97 212 GLU A N 1
ATOM 1693 C CA . GLU A 1 212 ? 26.559 -11.341 -5.765 1.00 52.97 212 GLU A CA 1
ATOM 1694 C C . GLU A 1 212 ? 27.931 -10.687 -5.616 1.00 52.97 212 GLU A C 1
ATOM 1696 O O . GLU A 1 212 ? 28.367 -9.932 -6.495 1.00 52.97 212 GLU A O 1
ATOM 1701 N N . HIS A 1 213 ? 28.600 -10.931 -4.489 1.00 50.97 213 HIS A N 1
ATOM 1702 C CA . HIS A 1 213 ? 30.004 -10.578 -4.344 1.00 50.97 213 HIS A CA 1
ATOM 1703 C C . HIS A 1 213 ? 30.730 -11.131 -5.583 1.00 50.97 213 HIS A C 1
ATOM 1705 O O . HIS A 1 213 ? 30.838 -12.342 -5.727 1.00 50.97 213 HIS A O 1
ATOM 1711 N N . ASN A 1 214 ? 31.171 -10.238 -6.483 1.00 54.00 214 ASN A N 1
ATOM 1712 C CA . ASN A 1 214 ? 31.817 -10.490 -7.788 1.00 54.00 214 ASN A CA 1
ATOM 1713 C C . ASN A 1 214 ? 30.957 -10.453 -9.070 1.00 54.00 214 ASN A C 1
ATOM 1715 O O . ASN A 1 214 ? 31.516 -10.658 -10.154 1.00 54.00 214 ASN A O 1
ATOM 1719 N N . SER A 1 215 ? 29.669 -10.092 -9.029 1.00 57.50 215 SER A N 1
ATOM 1720 C CA . SER A 1 215 ? 28.881 -9.938 -10.261 1.00 57.50 215 SER A CA 1
ATOM 1721 C C . SER A 1 215 ? 29.332 -8.708 -11.064 1.00 57.50 215 SER A C 1
ATOM 1723 O O . SER A 1 215 ? 28.922 -7.574 -10.801 1.00 57.50 215 SER A O 1
ATOM 1725 N N . ARG A 1 216 ? 30.206 -8.907 -12.059 1.00 63.31 216 ARG A N 1
ATOM 1726 C CA . ARG A 1 216 ? 30.646 -7.833 -12.963 1.00 63.31 216 ARG A CA 1
ATOM 1727 C C . ARG A 1 216 ? 29.563 -7.557 -14.002 1.00 63.31 216 ARG A C 1
ATOM 1729 O O . ARG A 1 216 ? 29.231 -8.425 -14.809 1.00 63.31 216 ARG A O 1
ATOM 1736 N N . ARG A 1 217 ? 29.067 -6.318 -14.021 1.00 68.44 217 ARG A N 1
ATOM 1737 C CA . ARG A 1 217 ? 28.208 -5.789 -15.086 1.00 68.44 217 ARG A CA 1
ATOM 1738 C C . ARG A 1 217 ? 28.973 -5.843 -16.414 1.00 68.44 217 ARG A C 1
ATOM 1740 O O . ARG A 1 217 ? 29.986 -5.160 -16.561 1.00 68.44 217 ARG A O 1
ATOM 1747 N N . ARG A 1 218 ? 28.505 -6.634 -17.382 1.00 74.88 218 ARG A N 1
ATOM 1748 C CA . ARG A 1 218 ? 29.067 -6.688 -18.742 1.00 74.88 218 ARG A CA 1
ATOM 1749 C C . ARG A 1 218 ? 28.074 -6.133 -19.751 1.00 74.88 218 ARG A C 1
ATOM 1751 O O . ARG A 1 218 ? 26.866 -6.327 -19.633 1.00 74.88 218 ARG A O 1
ATOM 1758 N N . LYS A 1 219 ? 28.601 -5.434 -20.754 1.00 81.75 219 LYS A N 1
ATOM 1759 C CA . LYS A 1 219 ? 27.832 -4.947 -21.898 1.00 81.75 219 LYS A CA 1
ATOM 1760 C C . LYS A 1 219 ? 28.011 -5.942 -23.043 1.00 81.75 219 LYS A C 1
ATOM 1762 O O . LYS A 1 219 ? 29.136 -6.328 -23.350 1.00 81.75 219 LYS A O 1
ATOM 1767 N N . CYS A 1 220 ? 26.916 -6.395 -23.639 1.00 76.56 220 CYS A N 1
ATOM 1768 C CA . CYS A 1 220 ? 26.959 -7.221 -24.837 1.00 76.56 220 CYS A CA 1
ATOM 1769 C C . CYS A 1 220 ? 27.526 -6.389 -25.994 1.00 76.56 220 CYS A C 1
ATOM 1771 O O . CYS A 1 220 ? 27.048 -5.284 -26.248 1.00 76.56 220 CYS A O 1
ATOM 1773 N N . ALA A 1 221 ? 28.531 -6.914 -26.695 1.00 85.44 221 ALA A N 1
ATOM 1774 C CA . ALA A 1 221 ? 29.122 -6.232 -27.845 1.00 85.44 221 ALA A CA 1
ATOM 1775 C C . ALA A 1 221 ? 28.151 -6.144 -29.037 1.00 85.44 221 ALA A C 1
ATOM 1777 O O . ALA A 1 221 ? 28.236 -5.204 -29.815 1.00 85.44 221 ALA A O 1
ATOM 1778 N N . THR A 1 222 ? 27.212 -7.090 -29.150 1.00 87.44 222 THR A N 1
ATOM 1779 C CA . THR A 1 222 ? 26.303 -7.215 -30.299 1.00 87.44 222 THR A CA 1
ATOM 1780 C C . THR A 1 222 ? 25.011 -6.418 -30.131 1.00 87.44 222 THR A C 1
ATOM 1782 O O . THR A 1 222 ? 24.624 -5.689 -31.032 1.00 87.44 222 THR A O 1
ATOM 1785 N N . CYS A 1 223 ? 24.325 -6.545 -28.988 1.00 85.62 223 CYS A N 1
ATOM 1786 C CA . CYS A 1 223 ? 23.033 -5.879 -28.766 1.00 85.62 223 CYS A CA 1
ATOM 1787 C C . CYS A 1 223 ? 23.117 -4.657 -27.842 1.00 85.62 223 CYS A C 1
ATOM 1789 O O . CYS A 1 223 ? 22.095 -4.049 -27.539 1.00 85.62 223 CYS A O 1
ATOM 1791 N N . HIS A 1 224 ? 24.309 -4.336 -27.324 1.00 76.62 224 HIS A N 1
ATOM 1792 C CA . HIS A 1 224 ? 24.549 -3.282 -26.328 1.00 76.62 224 HIS A CA 1
ATOM 1793 C C . HIS A 1 224 ? 23.770 -3.413 -25.006 1.00 76.62 224 HIS A C 1
ATOM 1795 O O . HIS A 1 224 ? 23.906 -2.550 -24.133 1.00 76.62 224 HIS A O 1
ATOM 1801 N N . GLY A 1 225 ? 23.017 -4.502 -24.823 1.00 66.88 225 GLY A N 1
ATOM 1802 C CA . GLY A 1 225 ? 22.334 -4.850 -23.583 1.00 66.88 225 GLY A CA 1
ATOM 1803 C C . GLY A 1 225 ? 23.309 -5.150 -22.444 1.00 66.88 225 GLY A C 1
ATOM 1804 O O . GLY A 1 225 ? 24.487 -5.439 -22.659 1.00 66.88 225 GLY A O 1
ATOM 1805 N N . VAL A 1 226 ? 22.818 -5.070 -21.212 1.00 75.62 226 VAL A N 1
ATOM 1806 C CA . VAL A 1 226 ? 23.614 -5.270 -19.996 1.00 75.62 226 VAL A CA 1
ATOM 1807 C C . VAL A 1 226 ? 23.213 -6.584 -19.339 1.00 75.62 226 VAL A C 1
ATOM 1809 O O . VAL A 1 226 ? 22.026 -6.841 -19.167 1.00 75.62 226 VAL A O 1
ATOM 1812 N N . TYR A 1 227 ? 24.196 -7.386 -18.933 1.00 71.94 227 TYR A N 1
ATOM 1813 C CA . TYR A 1 227 ? 23.979 -8.615 -18.170 1.00 71.94 227 TYR A CA 1
ATOM 1814 C C . TYR A 1 227 ? 24.981 -8.734 -17.014 1.00 71.94 227 TYR A C 1
ATOM 1816 O O . TYR A 1 227 ? 26.032 -8.085 -17.005 1.00 71.94 227 TYR A O 1
ATOM 1824 N N . TYR A 1 228 ? 24.638 -9.560 -16.029 1.00 71.94 228 TYR A N 1
ATOM 1825 C CA . TYR A 1 228 ? 25.472 -9.875 -14.870 1.00 71.94 228 TYR A CA 1
ATOM 1826 C C . TYR A 1 228 ? 25.879 -11.346 -14.958 1.00 71.94 228 TYR A C 1
ATOM 1828 O O . TYR A 1 228 ? 25.053 -12.186 -15.309 1.00 71.94 228 TYR A O 1
ATOM 1836 N N . MET A 1 229 ? 27.148 -11.651 -14.678 1.00 63.69 229 MET A N 1
ATOM 1837 C CA . MET A 1 229 ? 27.613 -13.033 -14.537 1.00 63.69 229 MET A CA 1
ATOM 1838 C C . MET A 1 229 ? 27.858 -13.334 -13.064 1.00 63.69 229 MET A C 1
ATOM 1840 O O . MET A 1 229 ? 28.582 -12.590 -12.404 1.00 63.69 229 MET A O 1
ATOM 1844 N N . CYS A 1 230 ? 27.256 -14.419 -12.599 1.00 55.88 230 CYS A N 1
ATOM 1845 C CA . CYS A 1 230 ? 27.413 -15.003 -11.273 1.00 55.88 230 CYS A CA 1
ATOM 1846 C C . CYS A 1 230 ? 28.402 -16.174 -11.366 1.00 55.88 230 CYS A C 1
ATOM 1848 O O . CYS A 1 230 ? 28.345 -16.936 -12.336 1.00 55.88 230 CYS A O 1
ATOM 1850 N N . SER A 1 231 ? 29.318 -16.314 -10.407 1.00 56.59 231 SER A N 1
ATOM 1851 C CA . SER A 1 231 ? 30.144 -17.523 -10.289 1.00 56.59 231 SER A CA 1
ATOM 1852 C C . SER A 1 231 ? 29.353 -18.562 -9.496 1.00 56.59 231 SER A C 1
ATOM 1854 O O . SER A 1 231 ? 29.125 -18.349 -8.308 1.00 56.59 231 SER A O 1
ATOM 1856 N N . LEU A 1 232 ? 28.908 -19.626 -10.171 1.00 52.00 232 LEU A N 1
ATOM 1857 C CA . LEU A 1 232 ? 28.255 -20.789 -9.557 1.00 52.00 232 LEU A CA 1
ATOM 1858 C C . LEU A 1 232 ? 29.237 -21.618 -8.726 1.00 52.00 232 LEU A C 1
ATOM 1860 O O . LEU A 1 232 ? 30.387 -21.785 -9.193 1.00 52.00 232 LEU A O 1
#

Nearest PDB structures (foldseek):
  5hes-assembly2_B  TM=2.249E-01  e=1.588E+00  Homo sapiens

Sequence (232 aa):
MRIASRATNGYSLRRALSTQSRKVFDRIARESTKLHSNQTDGKFDIVRIINDIPYKEALLSLHKVHSHLSNGSTASSVKSAVGVLPQFVRHKVGGQLRVNIDQLASQLGVKFVQQIGNLASFTDVLDGLLRYYSDQAAQLLLQLTRNFIEQQADSIDRNLNTFVSTELVLYRILNHCIKNYESCAVDFLERRRFEIIDVISKYFQSLLPQPEHNSRRRKCATCHGVYYMCSL

Mean predicted aligned error: 12.19 Å

Foldseek 3Di:
DDQVVQDPDPVSSVVSVVVVVVVLVVVVVVQVVVLVPPPDPNDRDPVCSVLVQDFLVVLLCLCVVQVLLVVQQPPDPPDDDDQPQQVQWDADPPGQIHGNLVSCCVLLNPQLSVLAPDPNLQRSLLSSLNRRARNLLSSLLSNLLSVCSVPPQVVLCVQLVDRDHSSSLSNLLVVCCSVPPSDSDNVVCVVCSVVSSVVSVVVSVVSGPPPDPPFDWDQDPPPRDIDTDDDD

Solvent-accessible surface area (backbone atoms only — not comparable to full-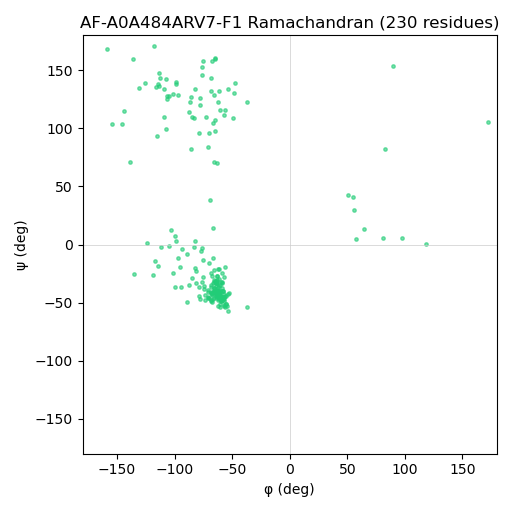atom values): 13664 Å² total; per-residue (Å²): 140,91,47,74,95,72,36,92,46,78,65,46,33,51,52,45,45,52,53,48,52,49,55,49,49,58,46,51,52,56,49,56,57,39,48,76,34,97,84,45,93,61,69,82,64,61,68,39,64,77,63,68,54,75,55,49,71,58,47,70,43,42,44,82,78,36,65,67,36,52,82,37,38,70,79,82,65,99,58,95,73,91,70,72,58,60,90,30,54,43,75,44,97,86,79,47,80,41,76,41,64,70,51,40,25,74,75,53,33,59,66,44,54,70,30,48,77,46,68,67,60,32,49,34,48,49,52,33,40,60,41,37,27,53,59,69,30,40,50,48,54,50,52,54,37,31,51,45,48,73,74,42,31,69,60,49,22,70,74,64,76,49,82,70,29,42,41,50,50,42,42,51,52,51,54,47,48,65,73,75,44,81,66,66,48,48,76,58,48,62,77,38,46,66,57,55,52,48,55,54,50,49,58,56,55,69,66,45,82,74,75,53,95,78,46,53,81,40,68,42,90,86,78,67,46,77,49,72,51,76,90,130

Secondary structure (DSSP, 8-state):
---GGG-SSHHHHHHHHHHHHHHHHHHHHHHHHHHTSTTS-S---HHHHHHTPPPHHHHHTGGGT-GGGGTT--------S-----TTEEE-TTS-EEE-HHHHHHHH-HHHHHT-S-HHHHHHHHHHHHHHS-HHHHHHHHHHHHHHHHHHHHHHHHHHT----HHHHHHHHHHHHHHH-S---HHHHHHTHHHHHHHHHHHHHTTS----TT-EEEE-TTT--EEEE---